Protein 3QFG (pdb70)

Nearest PDB structures (foldseek):
  3qfg-assembly1_A  TM=1.007E+00  e=9.450E-27  Staphylococcus aureus subsp. aureus NCTC 8325
  2llg-assembly1_A  TM=7.379E-01  e=5.291E-05  Enterococcus faecalis
  6iec-assembly2_D  TM=3.270E-01  e=6.558E-02  Homo sapiens
  7tdn-assembly1_L  TM=2.524E-01  e=1.335E+00  Homo sapiens
  8zhp-assembly1_L  TM=3.119E-01  e=2.721E+00  Homo sapiens

Foldseek 3Di:
DDWDADPQWIDDQFKIDGWDAKAWEQAPVVRWIKIDTKKIWTAADDFCAAQQNCCVQWKWKWFDDDPDIGTWAFDDDPDPPPPCQQDVRRNGHHDNGGMGMYGITTDDDQGKMKMFTDHGPDPDGDYIDIDHSVPHYYHYDD/DWEADDQWIDDQFKIDRWDAKAWEQAPVVRWIKIDTKKIWTQAQDFCAAQQNCCVQWKWKWFDDDPDIGTWAFDDDPDPPPPCQQDVRNNGHHDNGGMGMYGITTDDDQGKMKIFTDHGPDPDGDYIDIGHSVPHYYHYD

Sequence (282 aa):
NDIKIKGDTIVSDKFEAKIKEPFIINEKDEKKKYIAFKEITAKKDDKDLNPSSISHDYINITQDDKNTVNKLRDGYLLSDKKYKDWTEHNQDQIKKGKTAQAFIYELRGDGNINLNVHKYSEDKTVDSKSFKFSKLKTEDFSDIKIKGDTIVSDKFEAKIKEPFIINEKDEKKKYIAFKEITAKKDDKDLNPSSISHDYINITQDDKNTVNKLRDGYLLSDKKYKDWTEHNQDQIKKGKTAQAFIYELRGDGNINLNVHKYSEDKTVDSKSFKFSKLKTEDF

Radius of gyration: 22.51 Å; Cα contacts (8 Å, |Δi|>4): 652; chains: 2; bounding box: 51×46×63 Å

InterPro domains:
  IPR029050 Immunoprotective extracellular, immunoglobulin-like domain superfamily [G3DSA:2.60.40.1240] (56-197)
  IPR031989 Domain of unknown function DUF5067 [PF16729] (45-175)

Secondary structure (DSSP, 8-state):
--EEEETTEEEESSEEEE-PPPEEEEEGGGTEEEEE---EEE-S--TT--HHHHHHHHEEEEEE-SSSEEEPPBP--S--TTTHHHHTTTTSEE-TT-EE---EEE--SSS-EEEEEE-SS--SEEEEEEE-GGG--EE---/-EEEETTEEEESSEEEE-PPPEEEEEGGGTEEEEE---EEE-S--TT--HHHHHHHHEEEEEE-SSEEEE-PBP--S--TTTHHHHTTTTS---TT-EE---EEE--SS--EEEEEE-SS--SEEEEEEE-GGG--EE--

Organism: Staphylococcus aureus (strain NCTC 8325 / PS 47) (NCBI:txid93061)

Structure (mmCIF, N/CA/C/O backbone):
data_3QFG
#
_entry.id   3QFG
#
_cell.length_a   52.346
_cell.length_b   60.739
_cell.length_c   114.385
_cell.angle_alpha   90.00
_cell.angle_beta   90.00
_cell.angle_gamma   90.00
#
_symmetry.space_group_name_H-M   'P 21 21 21'
#
loop_
_entity.id
_entity.type
_entity.pdbx_description
1 polymer 'Uncharacterized protein'
2 water water
#
loop_
_atom_site.group_PDB
_atom_site.id
_atom_site.type_symbol
_atom_site.label_atom_id
_atom_site.label_alt_id
_atom_site.label_comp_id
_atom_site.label_asym_id
_atom_site.label_entity_id
_atom_site.label_seq_id
_atom_site.pdbx_PDB_ins_code
_atom_site.Cartn_x
_atom_site.Cartn_y
_atom_site.Cartn_z
_atom_site.occupancy
_atom_site.B_iso_or_equiv
_atom_site.auth_seq_id
_atom_site.auth_comp_id
_atom_site.auth_asym_id
_atom_site.auth_atom_id
_atom_site.pdbx_PDB_model_num
ATOM 1 N N . ASN A 1 54 ? 72.741 30.354 54.925 1.00 156.45 54 ASN A N 1
ATOM 2 C CA . ASN A 1 54 ? 73.915 31.223 54.594 1.00 164.01 54 ASN A CA 1
ATOM 3 C C . ASN A 1 54 ? 73.565 32.701 54.858 1.00 159.37 54 ASN A C 1
ATOM 4 O O . ASN A 1 54 ? 74.402 33.455 55.344 1.00 163.09 54 ASN A O 1
ATOM 17 N N . ASP A 1 56 ? 72.087 36.387 56.136 1.00 141.97 56 ASP A N 1
ATOM 18 C CA . ASP A 1 56 ? 72.211 37.111 57.414 1.00 138.08 56 ASP A CA 1
ATOM 19 C C . ASP A 1 56 ? 70.903 37.768 57.902 1.00 128.50 56 ASP A C 1
ATOM 20 O O . ASP A 1 56 ? 70.025 38.115 57.099 1.00 125.69 56 ASP A O 1
ATOM 25 N N . ILE A 1 57 ? 70.800 37.956 59.224 1.00 123.32 57 ILE A N 1
ATOM 26 C CA . ILE A 1 57 ? 69.524 38.345 59.872 1.00 114.25 57 ILE A CA 1
ATOM 27 C C . ILE A 1 57 ? 69.694 39.027 61.236 1.00 112.58 57 ILE A C 1
ATOM 28 O O . ILE A 1 57 ? 70.566 38.647 62.027 1.00 114.60 57 ILE A O 1
ATOM 33 N N . LYS A 1 58 ? 68.814 39.998 61.498 1.00 108.53 58 LYS A N 1
ATOM 34 C CA . LYS A 1 58 ? 68.977 40.972 62.583 1.00 109.18 58 LYS A CA 1
ATOM 35 C C . LYS A 1 58 ? 67.641 41.375 63.108 1.00 102.26 58 LYS A C 1
ATOM 36 O O . LYS A 1 58 ? 66.665 41.242 62.397 1.00 98.71 58 LYS A O 1
ATOM 42 N N . ILE A 1 59 ? 67.594 41.928 64.312 1.00 100.94 59 ILE A N 1
ATOM 43 C CA . ILE A 1 59 ? 66.407 42.651 64.731 1.00 97.74 59 ILE A CA 1
ATOM 44 C C . ILE A 1 59 ? 66.745 44.092 64.967 1.00 103.48 59 ILE A C 1
ATOM 45 O O . ILE A 1 59 ? 67.576 44.368 65.784 1.00 107.57 59 ILE A O 1
ATOM 50 N N . LYS A 1 60 ? 66.120 45.015 64.248 1.00 105.44 60 LYS A N 1
ATOM 51 C CA . LYS A 1 60 ? 66.360 46.452 64.449 1.00 112.37 60 LYS A CA 1
ATOM 52 C C . LYS A 1 60 ? 65.152 47.022 65.148 1.00 110.08 60 LYS A C 1
ATOM 53 O O . LYS A 1 60 ? 64.116 47.252 64.529 1.00 108.45 60 LYS A O 1
ATOM 59 N N . GLY A 1 61 ? 65.286 47.213 66.452 1.00 110.78 61 GLY A N 1
ATOM 60 C CA . GLY A 1 61 ? 64.259 47.827 67.277 1.00 110.20 61 GLY A CA 1
ATOM 61 C C . GLY A 1 61 ? 63.065 46.931 67.375 1.00 102.10 61 GLY A C 1
ATOM 62 O O . GLY A 1 61 ? 63.052 46.004 68.154 1.00 98.13 61 GLY A O 1
ATOM 63 N N . ASP A 1 62 ? 62.100 47.222 66.518 1.00 100.94 62 ASP A N 1
ATOM 64 C CA . ASP A 1 62 ? 60.832 46.529 66.405 1.00 95.25 62 ASP A CA 1
ATOM 65 C C . ASP A 1 62 ? 60.723 45.829 65.044 1.00 91.30 62 ASP A C 1
ATOM 66 O O . ASP A 1 62 ? 59.626 45.480 64.633 1.00 87.84 62 ASP A O 1
ATOM 71 N N . THR A 1 63 ? 61.844 45.651 64.341 1.00 92.39 63 THR A N 1
ATOM 72 C CA . THR A 1 63 ? 61.828 45.145 62.978 1.00 90.61 63 THR A CA 1
ATOM 73 C C . THR A 1 63 ? 62.854 44.062 62.741 1.00 88.47 63 THR A C 1
ATOM 74 O O . THR A 1 63 ? 64.024 44.243 63.053 1.00 92.43 63 THR A O 1
ATOM 78 N N . ILE A 1 64 ? 62.411 42.978 62.110 1.00 83.33 64 ILE A N 1
ATOM 79 C CA . ILE A 1 64 ? 63.294 41.945 61.585 1.00 82.33 64 ILE A CA 1
ATOM 80 C C . ILE A 1 64 ? 63.872 42.371 60.252 1.00 86.98 64 ILE A C 1
ATOM 81 O O . ILE A 1 64 ? 63.181 42.947 59.454 1.00 87.43 64 ILE A O 1
ATOM 86 N N . VAL A 1 65 ? 65.130 42.049 60.001 1.00 90.96 65 VAL A N 1
ATOM 87 C CA . VAL A 1 65 ? 65.752 42.409 58.754 1.00 96.78 65 VAL A CA 1
ATOM 88 C C . VAL A 1 65 ? 66.580 41.270 58.173 1.00 99.04 65 VAL A C 1
ATOM 89 O O . VAL A 1 65 ? 67.434 40.690 58.858 1.00 100.34 65 VAL A O 1
ATOM 93 N N . SER A 1 66 ? 66.314 40.971 56.902 1.00 100.52 66 SER A N 1
ATOM 94 C CA . SER A 1 66 ? 67.137 40.069 56.113 1.00 104.56 66 SER A CA 1
ATOM 95 C C . SER A 1 66 ? 67.225 40.509 54.624 1.00 110.20 66 SER A C 1
ATOM 96 O O . SER A 1 66 ? 66.446 41.348 54.171 1.00 109.41 66 SER A O 1
ATOM 99 N N . ASP A 1 67 ? 68.165 39.926 53.875 1.00 116.34 67 ASP A N 1
ATOM 100 C CA . ASP A 1 67 ? 68.279 40.189 52.427 1.00 122.95 67 ASP A CA 1
ATOM 101 C C . ASP A 1 67 ? 66.958 39.983 51.721 1.00 118.64 67 ASP A C 1
ATOM 102 O O . ASP A 1 67 ? 66.665 40.713 50.786 1.00 121.61 67 ASP A O 1
ATOM 107 N N . LYS A 1 68 ? 66.182 38.983 52.174 1.00 112.47 68 LYS A N 1
ATOM 108 C CA . LYS A 1 68 ? 64.920 38.562 51.522 1.00 108.69 68 LYS A CA 1
ATOM 109 C C . LYS A 1 68 ? 63.697 39.305 52.025 1.00 103.22 68 LYS A C 1
ATOM 110 O O . LYS A 1 68 ? 62.703 39.393 51.329 1.00 101.48 68 LYS A O 1
ATOM 116 N N . PHE A 1 69 ? 63.756 39.834 53.239 1.00 100.92 69 PHE A N 1
ATOM 117 C CA . PHE A 1 69 ? 62.602 40.518 53.789 1.00 97.14 69 PHE A CA 1
ATOM 118 C C . PHE A 1 69 ? 62.859 41.258 55.101 1.00 96.73 69 PHE A C 1
ATOM 119 O O . PHE A 1 69 ? 63.866 41.060 55.795 1.00 97.11 69 PHE A O 1
ATOM 127 N N . GLU A 1 70 ? 61.857 42.076 55.420 1.00 96.06 70 GLU A N 1
ATOM 128 C CA . GLU A 1 70 ? 61.740 42.815 56.663 1.00 95.73 70 GLU A CA 1
ATOM 129 C C . GLU A 1 70 ? 60.335 42.665 57.241 1.00 90.15 70 GLU A C 1
ATOM 130 O O . GLU A 1 70 ? 59.361 43.035 56.580 1.00 90.60 70 GLU A O 1
ATOM 136 N N . ALA A 1 71 ? 60.236 42.182 58.472 1.00 86.02 71 ALA A N 1
ATOM 137 C CA . ALA A 1 71 ? 58.972 42.144 59.175 1.00 82.49 71 ALA A CA 1
ATOM 138 C C . ALA A 1 71 ? 59.015 43.168 60.255 1.00 84.42 71 ALA A C 1
ATOM 139 O O . ALA A 1 71 ? 60.005 43.259 60.952 1.00 85.57 71 ALA A O 1
ATOM 141 N N . LYS A 1 72 ? 57.931 43.920 60.388 1.00 85.94 72 LYS A N 1
ATOM 142 C CA . LYS A 1 72 ? 57.724 44.800 61.513 1.00 88.84 72 LYS A CA 1
ATOM 143 C C . LYS A 1 72 ? 56.923 44.037 62.571 1.00 85.07 72 LYS A C 1
ATOM 144 O O . LYS A 1 72 ? 55.812 43.575 62.308 1.00 82.74 72 LYS A O 1
ATOM 150 N N . ILE A 1 73 ? 57.465 43.914 63.779 1.00 85.09 73 ILE A N 1
ATOM 151 C CA . ILE A 1 73 ? 56.729 43.213 64.804 1.00 82.32 73 ILE A CA 1
ATOM 152 C C . ILE A 1 73 ? 55.770 44.122 65.513 1.00 85.18 73 ILE A C 1
ATOM 153 O O . ILE A 1 73 ? 56.131 44.896 66.360 1.00 87.88 73 ILE A O 1
ATOM 158 N N . LYS A 1 74 ? 54.516 43.977 65.169 1.00 85.55 74 LYS A N 1
ATOM 159 C CA . LYS A 1 74 ? 53.489 44.665 65.876 1.00 89.49 74 LYS A CA 1
ATOM 160 C C . LYS A 1 74 ? 53.539 44.083 67.293 1.00 87.79 74 LYS A C 1
ATOM 161 O O . LYS A 1 74 ? 54.075 42.983 67.517 1.00 83.43 74 LYS A O 1
ATOM 167 N N . GLU A 1 75 ? 53.013 44.845 68.247 1.00 92.06 75 GLU A N 1
ATOM 168 C CA . GLU A 1 75 ? 52.992 44.409 69.643 1.00 91.96 75 GLU A CA 1
ATOM 169 C C . GLU A 1 75 ? 52.167 43.116 69.823 1.00 86.69 75 GLU A C 1
ATOM 170 O O . GLU A 1 75 ? 50.998 43.042 69.447 1.00 87.75 75 GLU A O 1
ATOM 176 N N . PRO A 1 76 ? 52.777 42.084 70.403 1.00 81.31 76 PRO A N 1
ATOM 177 C CA . PRO A 1 76 ? 52.049 40.842 70.585 1.00 77.02 76 PRO A CA 1
ATOM 178 C C . PRO A 1 76 ? 51.143 40.828 71.766 1.00 78.01 76 PRO A C 1
ATOM 179 O O . PRO A 1 76 ? 51.233 41.671 72.673 1.00 80.73 76 PRO A O 1
ATOM 183 N N . PHE A 1 77 ? 50.295 39.809 71.745 1.00 75.30 77 PHE A N 1
ATOM 184 C CA . PHE A 1 77 ? 49.156 39.734 72.646 1.00 77.79 77 PHE A CA 1
ATOM 185 C C . PHE A 1 77 ? 48.576 38.349 72.730 1.00 75.21 77 PHE A C 1
ATOM 186 O O . PHE A 1 77 ? 48.847 37.520 71.884 1.00 71.54 77 PHE A O 1
ATOM 194 N N . ILE A 1 78 ? 47.758 38.135 73.751 1.00 77.99 78 ILE A N 1
ATOM 195 C CA . ILE A 1 78 ? 47.240 36.827 74.038 1.00 77.74 78 ILE A CA 1
ATOM 196 C C . ILE A 1 78 ? 45.860 36.704 73.472 1.00 80.40 78 ILE A C 1
ATOM 197 O O . ILE A 1 78 ? 45.052 37.566 73.612 1.00 84.63 78 ILE A O 1
ATOM 202 N N . ILE A 1 79 ? 45.603 35.595 72.841 1.00 78.80 79 ILE A N 1
ATOM 203 C CA . ILE A 1 79 ? 44.296 35.209 72.570 1.00 82.55 79 ILE A CA 1
ATOM 204 C C . ILE A 1 79 ? 43.949 34.250 73.666 1.00 86.06 79 ILE A C 1
ATOM 205 O O . ILE A 1 79 ? 44.602 33.244 73.844 1.00 83.85 79 ILE A O 1
ATOM 210 N N . ASN A 1 80 ? 42.913 34.564 74.407 1.00 93.17 80 ASN A N 1
ATOM 211 C CA . ASN A 1 80 ? 42.369 33.670 75.392 1.00 98.29 80 ASN A CA 1
ATOM 212 C C . ASN A 1 80 ? 41.250 32.896 74.720 1.00 102.53 80 ASN A C 1
ATOM 213 O O . ASN A 1 80 ? 40.141 33.402 74.597 1.00 107.90 80 ASN A O 1
ATOM 218 N N . GLU A 1 81 ? 41.532 31.680 74.270 1.00 101.89 81 GLU A N 1
ATOM 219 C CA . GLU A 1 81 ? 40.491 30.831 73.690 1.00 107.54 81 GLU A CA 1
ATOM 220 C C . GLU A 1 81 ? 39.568 30.288 74.811 1.00 115.85 81 GLU A C 1
ATOM 221 O O . GLU A 1 81 ? 39.847 29.242 75.416 1.00 117.08 81 GLU A O 1
ATOM 227 N N . LYS A 1 82 ? 38.474 31.004 75.083 1.00 123.10 82 LYS A N 1
ATOM 228 C CA . LYS A 1 82 ? 37.677 30.746 76.291 1.00 131.93 82 LYS A CA 1
ATOM 229 C C . LYS A 1 82 ? 37.024 29.356 76.264 1.00 137.67 82 LYS A C 1
ATOM 230 O O . LYS A 1 82 ? 36.904 28.725 77.304 1.00 142.16 82 LYS A O 1
ATOM 236 N N . ASP A 1 83 ? 36.655 28.869 75.073 1.00 138.44 83 ASP A N 1
ATOM 237 C CA . ASP A 1 83 ? 35.984 27.556 74.901 1.00 144.72 83 ASP A CA 1
ATOM 238 C C . ASP A 1 83 ? 36.807 26.351 75.350 1.00 143.61 83 ASP A C 1
ATOM 239 O O . ASP A 1 83 ? 36.264 25.430 75.950 1.00 150.68 83 ASP A O 1
ATOM 244 N N . GLU A 1 84 ? 38.099 26.333 75.038 1.00 136.02 84 GLU A N 1
ATOM 245 C CA . GLU A 1 84 ? 38.958 25.224 75.458 1.00 135.32 84 GLU A CA 1
ATOM 246 C C . GLU A 1 84 ? 40.109 25.661 76.375 1.00 130.15 84 GLU A C 1
ATOM 247 O O . GLU A 1 84 ? 41.186 25.080 76.347 1.00 126.03 84 GLU A O 1
ATOM 253 N N . LYS A 1 85 ? 39.853 26.670 77.199 1.00 131.22 85 LYS A N 1
ATOM 254 C CA . LYS A 1 85 ? 40.771 27.078 78.258 1.00 128.80 85 LYS A CA 1
ATOM 255 C C . LYS A 1 85 ? 42.232 26.889 77.884 1.00 120.93 85 LYS A C 1
ATOM 256 O O . LYS A 1 85 ? 43.002 26.223 78.598 1.00 120.67 85 LYS A O 1
ATOM 262 N N . LYS A 1 86 ? 42.592 27.472 76.739 1.00 114.81 86 LYS A N 1
ATOM 263 C CA . LYS A 1 86 ? 43.963 27.450 76.238 1.00 107.42 86 LYS A CA 1
ATOM 264 C C . LYS A 1 86 ? 44.282 28.811 75.718 1.00 101.21 86 LYS A C 1
ATOM 265 O O . LYS A 1 86 ? 43.419 29.462 75.169 1.00 102.22 86 LYS A O 1
ATOM 271 N N . LYS A 1 87 ? 45.524 29.240 75.881 1.00 95.00 87 LYS A N 1
ATOM 272 C CA . LYS A 1 87 ? 45.908 30.570 75.465 1.00 90.46 87 LYS A CA 1
ATOM 273 C C . LYS A 1 87 ? 47.003 30.487 74.422 1.00 83.50 87 LYS A C 1
ATOM 274 O O . LYS A 1 87 ? 47.836 29.574 74.420 1.00 81.33 87 LYS A O 1
ATOM 280 N N . TYR A 1 88 ? 46.973 31.443 73.512 1.00 79.68 88 TYR A N 1
ATOM 281 C CA . TYR A 1 88 ? 47.990 31.556 72.495 1.00 74.33 88 TYR A CA 1
ATOM 282 C C . TYR A 1 88 ? 48.608 32.934 72.558 1.00 71.63 88 TYR A C 1
ATOM 283 O O . TYR A 1 88 ? 48.007 33.874 73.024 1.00 73.53 88 TYR A O 1
ATOM 292 N N . ILE A 1 89 ? 49.820 33.043 72.071 1.00 67.61 89 ILE A N 1
ATOM 293 C CA . ILE A 1 89 ? 50.419 34.324 71.863 1.00 66.52 89 ILE A CA 1
ATOM 294 C C . ILE A 1 89 ? 50.370 34.667 70.368 1.00 65.38 89 ILE A C 1
ATOM 295 O O . ILE A 1 89 ? 50.707 33.850 69.517 1.00 64.28 89 ILE A O 1
ATOM 300 N N . ALA A 1 90 ? 49.980 35.886 70.040 1.00 66.61 90 ALA A N 1
ATOM 301 C CA . ALA A 1 90 ? 49.768 36.230 68.658 1.00 66.19 90 ALA A CA 1
ATOM 302 C C . ALA A 1 90 ? 50.735 37.289 68.263 1.00 66.08 90 ALA A C 1
ATOM 303 O O . ALA A 1 90 ? 50.710 38.368 68.852 1.00 68.94 90 ALA A O 1
ATOM 305 N N . PHE A 1 91 ? 51.542 37.031 67.234 1.00 64.80 91 PHE A N 1
ATOM 306 C CA . PHE A 1 91 ? 52.433 38.081 66.681 1.00 65.99 91 PHE A CA 1
ATOM 307 C C . PHE A 1 91 ? 51.958 38.617 65.380 1.00 67.08 91 PHE A C 1
ATOM 308 O O . PHE A 1 91 ? 52.099 37.933 64.382 1.00 65.85 91 PHE A O 1
ATOM 316 N N . LYS A 1 92 ? 51.363 39.808 65.382 1.00 70.45 92 LYS A N 1
ATOM 317 C CA . LYS A 1 92 ? 50.934 40.404 64.124 1.00 72.66 92 LYS A CA 1
ATOM 318 C C . LYS A 1 92 ? 52.190 40.968 63.502 1.00 73.25 92 LYS A C 1
ATOM 319 O O . LYS A 1 92 ? 53.098 41.324 64.219 1.00 75.10 92 LYS A O 1
ATOM 333 N N . GLU A 1 94 ? 54.007 43.027 59.715 1.00 78.92 94 GLU A N 1
ATOM 334 C CA . GLU A 1 94 ? 53.880 43.585 58.389 1.00 81.38 94 GLU A CA 1
ATOM 335 C C . GLU A 1 94 ? 55.122 43.223 57.646 1.00 80.41 94 GLU A C 1
ATOM 336 O O . GLU A 1 94 ? 56.117 43.903 57.742 1.00 83.03 94 GLU A O 1
ATOM 342 N N . ILE A 1 95 ? 55.049 42.121 56.919 1.00 77.44 95 ILE A N 1
ATOM 343 C CA . ILE A 1 95 ? 56.158 41.600 56.136 1.00 77.94 95 ILE A CA 1
ATOM 344 C C . ILE A 1 95 ? 56.170 42.247 54.756 1.00 82.13 95 ILE A C 1
ATOM 345 O O . ILE A 1 95 ? 55.153 42.375 54.064 1.00 82.33 95 ILE A O 1
ATOM 350 N N . THR A 1 96 ? 57.347 42.657 54.344 1.00 85.64 96 THR A N 1
ATOM 351 C CA . THR A 1 96 ? 57.474 43.251 53.055 1.00 90.51 96 THR A CA 1
ATOM 352 C C . THR A 1 96 ? 58.589 42.489 52.370 1.00 92.63 96 THR A C 1
ATOM 353 O O . THR A 1 96 ? 59.695 42.434 52.924 1.00 93.84 96 THR A O 1
ATOM 357 N N . ALA A 1 97 ? 58.278 41.858 51.226 1.00 93.67 97 ALA A N 1
ATOM 358 C CA . ALA A 1 97 ? 59.236 41.014 50.486 1.00 96.41 97 ALA A CA 1
ATOM 359 C C . ALA A 1 97 ? 60.195 41.889 49.766 1.00 103.70 97 ALA A C 1
ATOM 360 O O . ALA A 1 97 ? 59.798 42.914 49.253 1.00 106.61 97 ALA A O 1
ATOM 362 N N . LYS A 1 98 ? 61.448 41.454 49.711 1.00 107.55 98 LYS A N 1
ATOM 363 C CA . LYS A 1 98 ? 62.514 42.195 49.070 1.00 115.71 98 LYS A CA 1
ATOM 364 C C . LYS A 1 98 ? 63.110 41.498 47.831 1.00 121.41 98 LYS A C 1
ATOM 365 O O . LYS A 1 98 ? 63.893 42.105 47.100 1.00 128.45 98 LYS A O 1
ATOM 371 N N . LYS A 1 99 ? 62.759 40.230 47.613 1.00 119.45 99 LYS A N 1
ATOM 372 C CA . LYS A 1 99 ? 63.134 39.482 46.402 1.00 125.39 99 LYS A CA 1
ATOM 373 C C . LYS A 1 99 ? 61.863 38.903 45.737 1.00 123.65 99 LYS A C 1
ATOM 374 O O . LYS A 1 99 ? 60.744 39.075 46.263 1.00 118.37 99 LYS A O 1
ATOM 380 N N . ASP A 1 100 ? 62.020 38.220 44.599 1.00 128.88 100 ASP A N 1
ATOM 381 C CA . ASP A 1 100 ? 60.945 37.376 44.073 1.00 127.33 100 ASP A CA 1
ATOM 382 C C . ASP A 1 100 ? 61.272 35.910 44.365 1.00 126.56 100 ASP A C 1
ATOM 383 O O . ASP A 1 100 ? 62.260 35.394 43.856 1.00 132.07 100 ASP A O 1
ATOM 388 N N . ASP A 1 101 ? 60.452 35.255 45.200 1.00 120.41 101 ASP A N 1
ATOM 389 C CA . ASP A 1 101 ? 60.823 33.968 45.821 1.00 119.28 101 ASP A CA 1
ATOM 390 C C . ASP A 1 101 ? 59.604 33.265 46.381 1.00 112.86 101 ASP A C 1
ATOM 391 O O . ASP A 1 101 ? 59.032 33.730 47.349 1.00 107.12 101 ASP A O 1
ATOM 396 N N . LYS A 1 102 ? 59.244 32.126 45.796 1.00 114.65 102 LYS A N 1
ATOM 397 C CA . LYS A 1 102 ? 57.988 31.417 46.123 1.00 110.14 102 LYS A CA 1
ATOM 398 C C . LYS A 1 102 ? 57.981 30.957 47.548 1.00 106.20 102 LYS A C 1
ATOM 399 O O . LYS A 1 102 ? 56.942 30.867 48.219 1.00 101.98 102 LYS A O 1
ATOM 405 N N . ASP A 1 103 ? 59.162 30.684 48.038 1.00 108.63 103 ASP A N 1
ATOM 406 C CA . ASP A 1 103 ? 59.268 30.378 49.432 1.00 105.39 103 ASP A CA 1
ATOM 407 C C . ASP A 1 103 ? 58.909 31.531 50.338 1.00 99.20 103 ASP A C 1
ATOM 408 O O . ASP A 1 103 ? 58.762 31.330 51.540 1.00 95.62 103 ASP A O 1
ATOM 413 N N . LEU A 1 104 ? 58.756 32.736 49.809 1.00 98.81 104 LEU A N 1
ATOM 414 C CA . LEU A 1 104 ? 58.480 33.837 50.710 1.00 94.14 104 LEU A CA 1
ATOM 415 C C . LEU A 1 104 ? 57.013 33.968 50.949 1.00 89.68 104 LEU A C 1
ATOM 416 O O . LEU A 1 104 ? 56.370 34.846 50.428 1.00 90.50 104 LEU A O 1
ATOM 421 N N . ASN A 1 105 ? 56.488 33.076 51.759 1.00 85.51 105 ASN A N 1
ATOM 422 C CA . ASN A 1 105 ? 55.198 33.273 52.311 1.00 80.93 105 ASN A CA 1
ATOM 423 C C . ASN A 1 105 ? 55.439 33.308 53.776 1.00 76.94 105 ASN A C 1
ATOM 424 O O . ASN A 1 105 ? 56.391 32.732 54.289 1.00 76.91 105 ASN A O 1
ATOM 429 N N . PRO A 1 106 ? 54.556 33.973 54.475 1.00 73.89 106 PRO A N 1
ATOM 430 C CA . PRO A 1 106 ? 54.689 34.216 55.875 1.00 70.83 106 PRO A CA 1
ATOM 431 C C . PRO A 1 106 ? 54.826 32.999 56.721 1.00 69.61 106 PRO A C 1
ATOM 432 O O . PRO A 1 106 ? 55.589 33.036 57.680 1.00 68.54 106 PRO A O 1
ATOM 436 N N . SER A 1 107 ? 54.086 31.946 56.401 1.00 70.27 107 SER A N 1
ATOM 437 C CA . SER A 1 107 ? 54.136 30.754 57.214 1.00 70.81 107 SER A CA 1
ATOM 438 C C . SER A 1 107 ? 55.519 30.177 57.234 1.00 72.02 107 SER A C 1
ATOM 439 O O . SER A 1 107 ? 56.022 29.725 58.272 1.00 70.57 107 SER A O 1
ATOM 442 N N . SER A 1 108 ? 56.127 30.179 56.062 1.00 74.82 108 SER A N 1
ATOM 443 C CA . SER A 1 108 ? 57.337 29.441 55.884 1.00 78.00 108 SER A CA 1
ATOM 444 C C . SER A 1 108 ? 58.481 30.332 56.235 1.00 76.87 108 SER A C 1
ATOM 445 O O . SER A 1 108 ? 59.597 29.902 56.335 1.00 79.55 108 SER A O 1
ATOM 448 N N . ILE A 1 109 ? 58.212 31.601 56.403 1.00 74.17 109 ILE A N 1
ATOM 449 C CA . ILE A 1 109 ? 59.208 32.481 56.977 1.00 73.71 109 ILE A CA 1
ATOM 450 C C . ILE A 1 109 ? 59.357 32.226 58.464 1.00 71.48 109 ILE A C 1
ATOM 451 O O . ILE A 1 109 ? 60.443 32.046 58.975 1.00 72.44 109 ILE A O 1
ATOM 456 N N . SER A 1 110 ? 58.234 32.234 59.155 1.00 68.86 110 SER A N 1
ATOM 457 C CA . SER A 1 110 ? 58.220 32.030 60.579 1.00 67.62 110 SER A CA 1
ATOM 458 C C . SER A 1 110 ? 58.838 30.703 60.885 1.00 69.70 110 SER A C 1
ATOM 459 O O . SER A 1 110 ? 59.637 30.584 61.781 1.00 70.23 110 SER A O 1
ATOM 462 N N . HIS A 1 111 ? 58.430 29.713 60.107 1.00 72.03 111 HIS A N 1
ATOM 463 C CA . HIS A 1 111 ? 58.941 28.383 60.206 1.00 75.07 111 HIS A CA 1
ATOM 464 C C . HIS A 1 111 ? 60.431 28.449 59.990 1.00 76.46 111 HIS A C 1
ATOM 465 O O . HIS A 1 111 ? 61.168 28.074 60.842 1.00 77.30 111 HIS A O 1
ATOM 472 N N . ASP A 1 112 ? 60.860 29.017 58.882 1.00 77.38 112 ASP A N 1
ATOM 473 C CA . ASP A 1 112 ? 62.276 29.014 58.492 1.00 81.30 112 ASP A CA 1
ATOM 474 C C . ASP A 1 112 ? 63.247 29.830 59.393 1.00 80.35 112 ASP A C 1
ATOM 475 O O . ASP A 1 112 ? 64.428 29.491 59.553 1.00 83.15 112 ASP A O 1
ATOM 480 N N . TYR A 1 113 ? 62.737 30.889 60.003 1.00 76.37 113 TYR A N 1
ATOM 481 C CA . TYR A 1 113 ? 63.595 31.839 60.686 1.00 76.72 113 TYR A CA 1
ATOM 482 C C . TYR A 1 113 ? 63.238 32.253 62.086 1.00 73.42 113 TYR A C 1
ATOM 483 O O . TYR A 1 113 ? 63.956 33.079 62.617 1.00 74.75 113 TYR A O 1
ATOM 492 N N . ILE A 1 114 ? 62.169 31.745 62.692 1.00 70.28 114 ILE A N 1
ATOM 493 C CA . ILE A 1 114 ? 61.776 32.260 63.975 1.00 67.87 114 ILE A CA 1
ATOM 494 C C . ILE A 1 114 ? 61.491 31.226 64.976 1.00 68.54 114 ILE A C 1
ATOM 495 O O . ILE A 1 114 ? 60.676 30.337 64.745 1.00 69.62 114 ILE A O 1
ATOM 500 N N . ASN A 1 115 ? 62.089 31.358 66.147 1.00 69.63 115 ASN A N 1
ATOM 501 C CA . ASN A 1 115 ? 61.696 30.515 67.249 1.00 69.32 115 ASN A CA 1
ATOM 502 C C . ASN A 1 115 ? 61.119 31.355 68.341 1.00 66.69 115 ASN A C 1
ATOM 503 O O . ASN A 1 115 ? 61.755 32.329 68.726 1.00 67.36 115 ASN A O 1
ATOM 508 N N . ILE A 1 116 ? 59.927 30.998 68.832 1.00 64.76 116 ILE A N 1
ATOM 509 C CA . ILE A 1 116 ? 59.463 31.582 70.077 1.00 64.47 116 ILE A CA 1
ATOM 510 C C . ILE A 1 116 ? 59.727 30.661 71.226 1.00 66.06 116 ILE A C 1
ATOM 511 O O . ILE A 1 116 ? 59.516 29.437 71.076 1.00 67.28 116 ILE A O 1
ATOM 516 N N . THR A 1 117 ? 60.194 31.265 72.343 1.00 66.91 117 THR A N 1
ATOM 517 C CA . THR A 1 117 ? 60.352 30.605 73.651 1.00 68.60 117 THR A CA 1
ATOM 518 C C . THR A 1 117 ? 59.785 31.440 74.786 1.00 68.68 117 THR A C 1
ATOM 519 O O . THR A 1 117 ? 59.548 32.599 74.616 1.00 68.21 117 THR A O 1
ATOM 523 N N . GLN A 1 118 ? 59.558 30.798 75.926 1.00 70.87 118 GLN A N 1
ATOM 524 C CA . GLN A 1 118 ? 58.930 31.395 77.089 1.00 72.56 118 GLN A CA 1
ATOM 525 C C . GLN A 1 118 ? 59.591 30.886 78.335 1.00 75.94 118 GLN A C 1
AT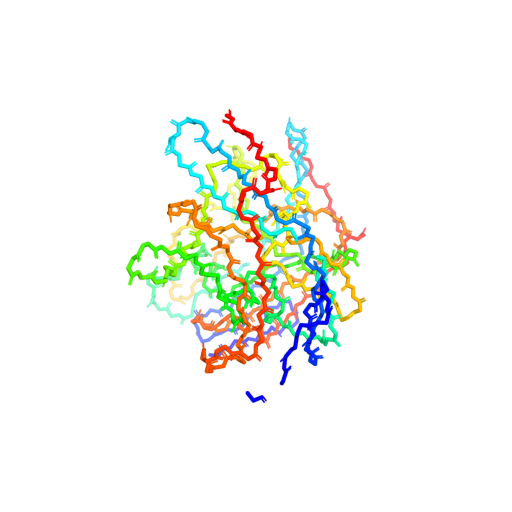OM 526 O O . GLN A 1 118 ? 59.701 29.704 78.509 1.00 77.65 118 GLN A O 1
ATOM 532 N N . ASP A 1 119 ? 59.970 31.795 79.220 1.00 78.33 119 ASP A N 1
ATOM 533 C CA . ASP A 1 119 ? 60.738 31.472 80.415 1.00 81.89 119 ASP A CA 1
ATOM 534 C C . ASP A 1 119 ? 59.892 30.728 81.436 1.00 83.44 119 ASP A C 1
ATOM 535 O O . ASP A 1 119 ? 58.700 30.967 81.566 1.00 82.85 119 ASP A O 1
ATOM 540 N N . ASP A 1 120 ? 60.518 29.830 82.182 1.00 86.22 120 ASP A N 1
ATOM 541 C CA . ASP A 1 120 ? 59.801 29.038 83.187 1.00 88.88 120 ASP A CA 1
ATOM 542 C C . ASP A 1 120 ? 60.704 28.725 84.373 1.00 92.25 120 ASP A C 1
ATOM 543 O O . ASP A 1 120 ? 61.888 28.970 84.338 1.00 92.75 120 ASP A O 1
ATOM 548 N N . LYS A 1 121 ? 60.143 28.157 85.414 1.00 95.06 121 LYS A N 1
ATOM 549 C CA . LYS A 1 121 ? 60.850 28.042 86.668 1.00 99.69 121 LYS A CA 1
ATOM 550 C C . LYS A 1 121 ? 62.186 27.324 86.534 1.00 100.70 121 LYS A C 1
ATOM 551 O O . LYS A 1 121 ? 63.182 27.805 87.072 1.00 103.10 121 LYS A O 1
ATOM 557 N N . ASN A 1 122 ? 62.227 26.194 85.828 1.00 99.49 122 ASN A N 1
ATOM 558 C CA . ASN A 1 122 ? 63.500 25.464 85.660 1.00 101.38 122 ASN A CA 1
ATOM 559 C C . ASN A 1 122 ? 64.047 25.361 84.248 1.00 97.79 122 ASN A C 1
ATOM 560 O O . ASN A 1 122 ? 65.198 24.962 84.049 1.00 99.71 122 ASN A O 1
ATOM 565 N N . THR A 1 123 ? 63.203 25.691 83.282 1.00 92.37 123 THR A N 1
ATOM 566 C CA . THR A 1 123 ? 63.485 25.476 81.900 1.00 89.32 123 THR A CA 1
ATOM 567 C C . THR A 1 123 ? 63.213 26.742 81.160 1.00 84.58 123 THR A C 1
ATOM 568 O O . THR A 1 123 ? 62.665 27.669 81.719 1.00 82.41 123 THR A O 1
ATOM 572 N N . VAL A 1 124 ? 63.599 26.766 79.890 1.00 83.56 124 VAL A N 1
ATOM 573 C CA . VAL A 1 124 ? 63.142 27.784 78.945 1.00 79.75 124 VAL A CA 1
ATOM 574 C C . VAL A 1 124 ? 62.412 27.124 77.804 1.00 78.07 124 VAL A C 1
ATOM 575 O O . VAL A 1 124 ? 63.009 26.438 76.997 1.00 79.09 124 VAL A O 1
ATOM 579 N N . ASN A 1 125 ? 61.127 27.386 77.725 1.00 76.71 125 ASN A N 1
ATOM 580 C CA . ASN A 1 125 ? 60.213 26.543 76.993 1.00 77.72 125 ASN A CA 1
ATOM 581 C C . ASN A 1 125 ? 59.992 26.957 75.565 1.00 76.06 125 ASN A C 1
ATOM 582 O O . ASN A 1 125 ? 59.578 28.064 75.325 1.00 72.54 125 ASN A O 1
ATOM 587 N N . LYS A 1 126 ? 60.212 26.006 74.645 1.00 79.44 126 LYS A N 1
ATOM 588 C CA . LYS A 1 126 ? 59.954 26.143 73.189 1.00 78.66 126 LYS A CA 1
ATOM 589 C C . LYS A 1 126 ? 58.465 26.198 73.029 1.00 76.43 126 LYS A C 1
ATOM 590 O O . LYS A 1 126 ? 57.763 25.356 73.604 1.00 78.59 126 LYS A O 1
ATOM 596 N N . LEU A 1 127 ? 57.963 27.157 72.271 1.00 73.33 127 LEU A N 1
ATOM 597 C CA . LEU A 1 127 ? 56.518 27.230 72.060 1.00 72.52 127 LEU A CA 1
ATOM 598 C C . LEU A 1 127 ? 56.026 26.671 70.706 1.00 73.68 127 LEU A C 1
ATOM 599 O O . LEU A 1 127 ? 56.561 27.014 69.631 1.00 72.71 127 LEU A O 1
ATOM 604 N N . ARG A 1 128 ? 54.989 25.837 70.763 1.00 76.49 128 ARG A N 1
ATOM 605 C CA . ARG A 1 128 ? 54.428 25.268 69.558 1.00 78.59 128 ARG A CA 1
ATOM 606 C C . ARG A 1 128 ? 53.586 26.214 68.706 1.00 76.16 128 ARG A C 1
ATOM 607 O O . ARG A 1 128 ? 53.145 27.261 69.141 1.00 74.01 128 ARG A O 1
ATOM 615 N N . ASP A 1 129 ? 53.344 25.797 67.474 1.00 77.58 129 ASP A N 1
ATOM 616 C CA . ASP A 1 129 ? 52.535 26.564 66.576 1.00 76.45 129 ASP A CA 1
ATOM 617 C C . ASP A 1 129 ? 51.137 26.341 66.947 1.00 78.15 129 ASP A C 1
ATOM 618 O O . ASP A 1 129 ? 50.763 25.229 67.222 1.00 81.37 129 ASP A O 1
ATOM 623 N N . GLY A 1 130 ? 50.367 27.415 66.961 1.00 77.49 130 GLY A N 1
ATOM 624 C CA . GLY A 1 130 ? 48.961 27.332 67.302 1.00 80.55 130 GLY A CA 1
ATOM 625 C C . GLY A 1 130 ? 48.062 27.276 66.096 1.00 82.61 130 GLY A C 1
ATOM 626 O O . GLY A 1 130 ? 48.419 27.716 65.011 1.00 81.57 130 GLY A O 1
ATOM 627 N N . TYR A 1 131 ? 46.887 26.717 66.288 1.00 87.15 131 TYR A N 1
ATOM 628 C CA . TYR A 1 131 ? 45.857 26.774 65.292 1.00 90.13 131 TYR A CA 1
ATOM 629 C C . TYR A 1 131 ? 44.566 27.109 66.002 1.00 93.44 131 TYR A C 1
ATOM 630 O O . TYR A 1 131 ? 44.261 26.543 67.068 1.00 95.86 131 TYR A O 1
ATOM 639 N N . LEU A 1 132 ? 43.816 28.027 65.394 1.00 94.08 132 LEU A N 1
ATOM 640 C CA . LEU A 1 132 ? 42.528 28.458 65.902 1.00 98.09 132 LEU A CA 1
ATOM 641 C C . LEU A 1 132 ? 41.358 27.759 65.247 1.00 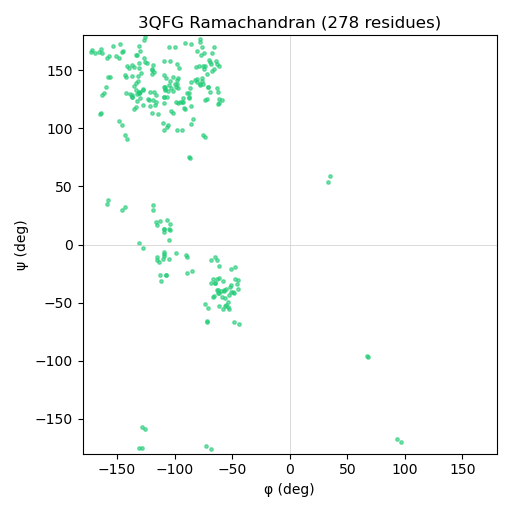104.10 132 LEU A C 1
ATOM 642 O O . LEU A 1 132 ? 41.373 27.528 64.031 1.00 104.02 132 LEU A O 1
ATOM 647 N N . LEU A 1 133 ? 40.333 27.482 66.055 1.00 109.86 133 LEU A N 1
ATOM 648 C CA . LEU A 1 133 ? 39.158 26.777 65.592 1.00 116.93 133 LEU A CA 1
ATOM 649 C C . LEU A 1 133 ? 38.550 27.441 64.365 1.00 117.92 133 LEU A C 1
ATOM 650 O O . LEU A 1 133 ? 38.330 26.793 63.361 1.00 120.14 133 LEU A O 1
ATOM 655 N N . SER A 1 134 ? 38.262 28.725 64.437 1.00 117.31 134 SER A N 1
ATOM 656 C CA . SER A 1 134 ? 37.868 29.455 63.244 1.00 118.01 134 SER A CA 1
ATOM 657 C C . SER A 1 134 ? 38.704 30.686 63.209 1.00 112.56 134 SER A C 1
ATOM 658 O O . SER A 1 134 ? 39.558 30.892 64.055 1.00 108.89 134 SER A O 1
ATOM 661 N N . ASP A 1 135 ? 38.444 31.550 62.259 1.00 112.99 135 ASP A N 1
ATOM 662 C CA . ASP A 1 135 ? 39.225 32.756 62.209 1.00 109.20 135 ASP A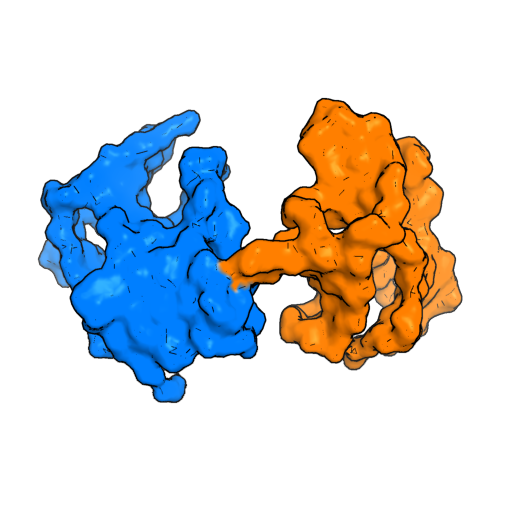 CA 1
ATOM 663 C C . ASP A 1 135 ? 38.522 33.862 61.459 1.00 111.11 135 ASP A C 1
ATOM 664 O O . ASP A 1 135 ? 39.170 34.615 60.734 1.00 108.43 135 ASP A O 1
ATOM 669 N N . LYS A 1 136 ? 37.210 33.984 61.615 1.00 116.15 136 LYS A N 1
ATOM 670 C CA . LYS A 1 136 ? 36.562 35.148 61.064 1.00 118.62 136 LYS A CA 1
ATOM 671 C C . LYS A 1 136 ? 37.281 36.340 61.704 1.00 114.36 136 LYS A C 1
ATOM 672 O O . LYS A 1 136 ? 37.630 37.299 61.010 1.00 112.89 136 LYS A O 1
ATOM 678 N N . LYS A 1 137 ? 37.584 36.213 63.001 1.00 111.47 137 LYS A N 1
ATOM 679 C CA . LYS A 1 137 ? 38.113 37.309 63.794 1.00 109.36 137 LYS A CA 1
ATOM 680 C C . LYS A 1 137 ? 39.384 37.942 63.232 1.00 102.58 137 LYS A C 1
ATOM 681 O O . LYS A 1 137 ? 39.458 39.126 63.046 1.00 103.04 137 LYS A O 1
ATOM 687 N N . TYR A 1 138 ? 40.388 37.144 62.945 1.00 96.48 138 TYR A N 1
ATOM 688 C CA . TYR A 1 138 ? 41.664 37.674 62.481 1.00 91.43 138 TYR A CA 1
ATOM 689 C C . TYR A 1 138 ? 41.959 37.503 60.988 1.00 89.52 138 TYR A C 1
ATOM 690 O O . TYR A 1 138 ? 43.067 37.744 60.547 1.00 85.26 138 TYR A O 1
ATOM 699 N N . LYS A 1 139 ? 40.942 37.154 60.205 1.00 92.92 139 LYS A N 1
ATOM 700 C CA . LYS A 1 139 ? 41.083 36.945 58.754 1.00 92.62 139 LYS A CA 1
ATOM 701 C C . LYS A 1 139 ? 41.902 38.034 58.087 1.00 90.46 139 LYS A C 1
ATOM 702 O O . LYS A 1 139 ? 42.675 37.802 57.194 1.00 87.69 139 LYS A O 1
ATOM 708 N N . ASP A 1 140 ? 41.711 39.245 58.547 1.00 92.52 140 ASP A N 1
ATOM 709 C CA . ASP A 1 140 ? 42.437 40.374 58.024 1.00 92.17 140 ASP A CA 1
ATOM 710 C C . ASP A 1 140 ? 43.942 40.130 57.995 1.00 85.41 140 ASP A C 1
ATOM 711 O O . ASP A 1 140 ? 44.608 40.597 57.084 1.00 84.63 140 ASP A O 1
ATOM 716 N N . TRP A 1 141 ? 44.430 39.398 59.003 1.00 80.81 141 TRP A N 1
ATOM 717 C CA . TRP A 1 141 ? 45.863 39.194 59.299 1.00 76.09 141 TRP A CA 1
ATOM 718 C C . TRP A 1 141 ? 46.385 37.777 59.016 1.00 72.49 141 TRP A C 1
ATOM 719 O O . TRP A 1 141 ? 47.569 37.525 59.086 1.00 69.78 141 TRP A O 1
ATOM 730 N N . THR A 1 142 ? 45.491 36.853 58.738 1.00 72.93 142 THR A N 1
ATOM 731 C CA . THR A 1 142 ? 45.888 35.490 58.506 1.00 70.84 142 THR A CA 1
ATOM 732 C C . THR A 1 142 ? 45.668 34.997 57.051 1.00 72.22 142 THR A C 1
ATOM 733 O O . THR A 1 142 ? 46.384 34.130 56.594 1.00 71.35 142 THR A O 1
ATOM 737 N N . GLU A 1 143 ? 44.717 35.585 56.336 1.00 74.92 143 GLU A N 1
ATOM 738 C CA . GLU A 1 143 ? 44.379 35.215 54.964 1.00 76.72 143 GLU A CA 1
ATOM 739 C C . GLU A 1 143 ? 45.525 35.137 53.989 1.00 74.81 143 GLU A C 1
ATOM 740 O O . GLU A 1 143 ? 45.439 34.468 52.983 1.00 76.12 143 GLU A O 1
ATOM 746 N N . HIS A 1 144 ? 46.621 35.785 54.282 1.00 72.22 144 HIS A N 1
ATOM 747 C CA . HIS A 1 144 ? 47.744 35.607 53.385 1.00 72.47 144 HIS A CA 1
ATOM 748 C C . HIS A 1 144 ? 48.910 34.817 53.920 1.00 69.79 144 HIS A C 1
ATOM 749 O O . HIS A 1 144 ? 49.924 34.763 53.263 1.00 69.63 144 HIS A O 1
ATOM 756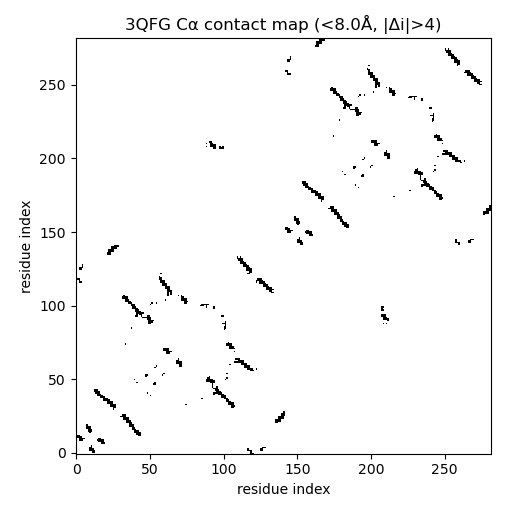 N N . ASN A 1 145 ? 48.735 34.123 55.045 1.00 67.85 145 ASN A N 1
ATOM 757 C CA . ASN A 1 145 ? 49.838 33.475 55.691 1.00 65.34 145 ASN A CA 1
ATOM 758 C C . ASN A 1 145 ? 50.465 32.448 54.825 1.00 67.20 145 ASN A C 1
ATOM 759 O O . ASN A 1 145 ? 51.583 32.093 55.054 1.00 66.96 145 ASN A O 1
ATOM 764 N N . GLN A 1 146 ? 49.773 31.990 53.809 1.00 70.55 146 GLN A N 1
ATOM 765 C CA . GLN A 1 146 ? 50.299 30.949 52.944 1.00 74.06 146 GLN A CA 1
ATOM 766 C C . GLN A 1 146 ? 50.764 31.484 51.586 1.00 75.76 146 GLN A C 1
ATOM 767 O O . GLN A 1 146 ? 51.300 30.762 50.778 1.00 78.47 146 GLN A O 1
ATOM 773 N N . ASP A 1 147 ? 50.417 32.710 51.278 1.00 74.32 147 ASP A N 1
ATOM 774 C CA . ASP A 1 147 ? 50.555 33.150 49.920 1.00 76.88 147 ASP A CA 1
ATOM 775 C C . ASP A 1 147 ? 51.850 33.879 49.790 1.00 77.65 147 ASP A C 1
ATOM 776 O O . ASP A 1 147 ? 52.324 34.421 50.755 1.00 75.26 147 ASP A O 1
ATOM 781 N N . GLN A 1 148 ? 52.439 33.875 48.604 1.00 81.76 148 GLN A N 1
ATOM 782 C CA . GLN A 1 148 ? 53.716 34.547 48.383 1.00 83.27 148 GLN A CA 1
ATOM 783 C C . GLN A 1 148 ? 53.521 36.056 48.354 1.00 83.13 148 GLN A C 1
ATOM 784 O O . GLN A 1 148 ? 52.448 36.522 48.019 1.00 83.70 148 GLN A O 1
ATOM 790 N N . ILE A 1 149 ? 54.564 36.810 48.708 1.00 83.53 149 ILE A N 1
ATOM 791 C CA . ILE A 1 149 ? 54.552 38.286 48.662 1.00 84.90 149 ILE A CA 1
ATOM 792 C C . ILE A 1 149 ? 55.442 38.855 47.544 1.00 90.89 149 ILE A C 1
ATOM 793 O O . ILE A 1 149 ? 56.646 38.544 47.428 1.00 93.07 149 ILE A O 1
ATOM 798 N N . LYS A 1 150 ? 54.833 39.716 46.732 1.00 94.29 150 LYS A N 1
ATOM 799 C CA . LYS A 1 150 ? 55.458 40.241 45.549 1.00 100.18 150 LYS A CA 1
ATOM 800 C C . LYS A 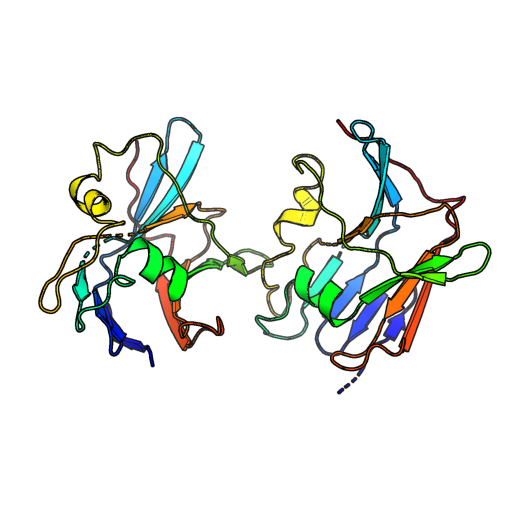1 150 ? 56.697 41.060 45.913 1.00 102.57 150 LYS A C 1
ATOM 801 O O . LYS A 1 150 ? 56.797 41.588 47.014 1.00 99.16 150 LYS A O 1
ATOM 807 N N . LYS A 1 151 ? 57.633 41.171 44.968 1.00 109.02 151 LYS A N 1
ATOM 808 C CA . LYS A 1 151 ? 58.972 41.712 45.242 1.00 112.41 151 LYS A CA 1
ATOM 809 C C . LYS A 1 151 ? 58.912 43.015 46.003 1.00 112.57 151 LYS A C 1
ATOM 810 O O . LYS A 1 151 ? 59.639 43.172 46.973 1.00 111.79 151 LYS A O 1
ATOM 816 N N . GLY A 1 152 ? 58.017 43.916 45.681 1.00 114.32 152 GLY A N 1
ATOM 817 C CA . GLY A 1 152 ? 58.080 45.171 46.384 1.00 115.77 152 GLY A CA 1
ATOM 818 C C . GLY A 1 152 ? 57.044 45.402 47.439 1.00 109.83 152 GLY A C 1
ATOM 819 O O . GLY A 1 152 ? 56.973 46.473 48.011 1.00 110.57 152 GLY A O 1
ATOM 820 N N . LYS A 1 153 ? 56.217 44.409 47.698 1.00 104.24 153 LYS A N 1
ATOM 821 C CA . LYS A 1 153 ? 55.028 44.676 48.466 1.00 101.26 153 LYS A CA 1
ATOM 822 C C . LYS A 1 153 ? 55.070 44.205 49.883 1.00 95.15 153 LYS A C 1
ATOM 823 O O . LYS A 1 153 ? 55.961 43.485 50.281 1.00 92.77 153 LYS A O 1
ATOM 829 N N . THR A 1 154 ? 54.073 44.637 50.634 1.00 93.69 154 THR A N 1
ATOM 830 C CA . THR A 1 154 ? 53.970 44.372 52.083 1.00 88.98 154 THR A CA 1
ATOM 831 C C . THR A 1 154 ? 52.619 43.773 52.397 1.00 85.90 154 THR A C 1
ATOM 832 O O . THR A 1 154 ? 51.583 44.275 51.954 1.00 88.33 154 THR A O 1
ATOM 836 N N . ALA A 1 155 ? 52.618 42.716 53.182 1.00 81.39 155 ALA A N 1
ATOM 837 C CA . ALA A 1 155 ? 51.367 42.122 53.627 1.00 79.23 155 ALA A CA 1
ATOM 838 C C . ALA A 1 155 ? 51.341 41.889 55.136 1.00 76.00 155 ALA A C 1
ATOM 839 O O . ALA A 1 155 ? 52.368 41.752 55.783 1.00 73.86 155 ALA A O 1
ATOM 841 N N . GLN A 1 156 ? 50.130 41.833 55.666 1.00 76.25 156 GLN A N 1
ATOM 842 C CA . GLN A 1 156 ? 49.879 41.615 57.078 1.00 74.16 156 GLN A CA 1
ATOM 843 C C . GLN A 1 156 ? 49.833 40.123 57.324 1.00 71.19 156 GLN A C 1
ATOM 844 O O . GLN A 1 156 ? 49.054 39.410 56.642 1.00 71.93 156 GLN A O 1
ATOM 850 N N . ALA A 1 157 ? 50.663 39.652 58.280 1.00 69.15 157 ALA A N 1
ATOM 851 C CA . ALA A 1 157 ? 50.686 38.232 58.688 1.00 66.61 157 ALA A CA 1
ATOM 852 C C . ALA A 1 157 ? 50.491 38.199 60.153 1.00 65.44 157 ALA A C 1
ATOM 853 O O . ALA A 1 157 ? 50.618 39.216 60.771 1.00 66.10 157 ALA A O 1
ATOM 863 N N . PHE A 1 159 ? 51.340 35.292 63.472 1.00 63.77 159 PHE A N 1
ATOM 864 C CA . PHE A 1 159 ? 51.771 33.956 63.886 1.00 62.77 159 PHE A CA 1
ATOM 865 C C . PHE A 1 159 ? 51.393 33.639 65.295 1.00 62.62 159 PHE A C 1
ATOM 866 O O . PHE A 1 159 ? 51.658 34.393 66.197 1.00 63.26 159 PHE A O 1
ATOM 874 N N . ILE A 1 160 ? 50.761 32.507 65.454 1.00 63.24 160 ILE A N 1
ATOM 875 C CA . ILE A 1 160 ? 50.234 32.071 66.721 1.00 64.55 160 ILE A CA 1
ATOM 876 C C . ILE A 1 160 ? 51.037 30.914 67.313 1.00 64.04 160 ILE A C 1
ATOM 877 O O . ILE A 1 160 ? 51.307 29.909 66.622 1.00 64.67 160 ILE A O 1
ATOM 882 N N . TYR A 1 161 ? 51.348 31.028 68.600 1.00 63.45 161 TYR A N 1
ATOM 883 C CA . TYR A 1 161 ? 52.028 29.975 69.339 1.00 63.82 161 TYR A CA 1
ATOM 884 C C . TYR A 1 161 ? 51.303 29.669 70.602 1.00 65.96 161 TYR A C 1
ATOM 885 O O . TYR A 1 161 ? 50.747 30.529 71.226 1.00 67.08 161 TYR A O 1
ATOM 894 N N . GLU A 1 162 ? 51.361 28.429 70.997 1.00 68.10 162 GLU A N 1
ATOM 895 C CA . GLU A 1 162 ? 50.507 27.887 72.006 1.00 71.44 162 GLU A CA 1
ATOM 896 C C . GLU A 1 162 ? 51.244 28.235 73.267 1.00 70.42 162 GLU A C 1
ATOM 897 O O . GLU A 1 162 ? 52.376 27.819 73.427 1.00 70.63 162 GLU A O 1
ATOM 903 N N . LEU A 1 163 ? 50.646 29.023 74.154 1.00 70.38 163 LEU A N 1
ATOM 904 C CA . LEU A 1 163 ? 51.316 29.349 75.415 1.00 69.60 163 LEU A CA 1
ATOM 905 C C . LEU A 1 163 ? 51.309 28.195 76.390 1.00 71.73 163 LEU A C 1
ATOM 906 O O . LEU A 1 163 ? 50.424 27.354 76.429 1.00 74.30 163 LEU A O 1
ATOM 911 N N . ARG A 1 164 ? 52.333 28.197 77.215 1.00 71.04 164 ARG A N 1
ATOM 912 C CA . ARG A 1 164 ? 52.450 27.268 78.298 1.00 73.79 164 ARG A CA 1
ATOM 913 C C . ARG A 1 164 ? 53.121 28.019 79.396 1.00 76.14 164 ARG A C 1
ATOM 914 O O . ARG A 1 164 ? 54.308 28.228 79.360 1.00 75.23 164 ARG A O 1
ATOM 922 N N . GLY A 1 165 ? 52.355 28.445 80.375 1.00 80.65 165 GLY A N 1
ATOM 923 C CA . GLY A 1 165 ? 52.896 29.277 81.405 1.00 82.97 165 GLY A CA 1
ATOM 924 C C . GLY A 1 165 ? 52.650 30.745 81.157 1.00 82.11 165 GLY A C 1
ATOM 925 O O . GLY A 1 165 ? 51.843 31.127 80.296 1.00 80.83 165 GLY A O 1
ATOM 926 N N . ASP A 1 166 ? 53.324 31.538 81.985 1.00 83.86 166 ASP A N 1
ATOM 927 C CA . ASP A 1 166 ? 53.069 32.972 82.150 1.00 85.23 166 ASP A CA 1
ATOM 928 C C . ASP A 1 166 ? 54.394 33.681 82.432 1.00 84.10 166 ASP A C 1
ATOM 929 O O . ASP A 1 166 ? 54.430 34.729 83.136 1.00 86.85 166 ASP A O 1
ATOM 934 N N . GLY A 1 167 ? 55.468 33.086 81.879 1.00 79.97 167 GLY A N 1
ATOM 935 C CA . GLY A 1 167 ? 56.803 33.618 82.015 1.00 78.99 167 GLY A CA 1
ATOM 936 C C . GLY A 1 167 ? 56.925 34.606 80.914 1.00 75.73 167 GLY A C 1
ATOM 937 O O . GLY A 1 167 ? 56.034 34.660 80.100 1.00 72.91 167 GLY A O 1
ATOM 938 N N . ASN A 1 168 ? 58.021 35.368 80.888 1.00 76.40 168 ASN A N 1
ATOM 939 C CA . ASN A 1 168 ? 58.316 36.305 79.776 1.00 74.70 168 ASN A CA 1
ATOM 940 C C . ASN A 1 168 ? 58.644 35.613 78.453 1.00 70.84 168 ASN A C 1
ATOM 941 O O . ASN A 1 168 ? 59.067 34.466 78.429 1.00 68.83 168 ASN A O 1
ATOM 946 N N . ILE A 1 169 ? 58.424 36.327 77.359 1.00 69.88 169 ILE A N 1
ATOM 947 C CA . ILE A 1 169 ? 58.566 35.743 76.038 1.00 67.43 169 ILE A CA 1
ATOM 948 C C . ILE A 1 169 ? 59.785 36.234 75.330 1.00 67.91 169 ILE A C 1
ATOM 949 O O . ILE A 1 169 ? 60.146 37.403 75.427 1.00 70.40 169 ILE A O 1
ATOM 954 N N . ASN A 1 170 ? 60.389 35.329 74.583 1.00 66.24 170 ASN A N 1
ATOM 955 C CA . ASN A 1 170 ? 61.512 35.665 73.768 1.00 67.41 170 ASN A CA 1
ATOM 956 C C . ASN A 1 170 ? 61.146 35.325 72.363 1.00 65.45 170 ASN A C 1
ATOM 957 O O . ASN A 1 170 ? 60.576 34.244 72.126 1.00 64.35 170 ASN A O 1
ATOM 962 N N . LEU A 1 171 ? 61.386 36.274 71.452 1.00 65.62 171 LEU A N 1
ATOM 963 C CA . LEU A 1 171 ? 61.341 35.996 70.030 1.00 63.77 171 LEU A CA 1
ATOM 964 C C . LEU A 1 171 ? 62.744 35.810 69.606 1.00 65.61 171 LEU A C 1
ATOM 965 O O . LEU A 1 171 ? 63.553 36.684 69.808 1.00 68.24 171 LEU A O 1
ATOM 970 N N . ASN A 1 172 ? 63.058 34.666 69.036 1.00 64.95 172 ASN A N 1
ATOM 971 C CA . ASN A 1 172 ? 64.415 34.453 68.562 1.00 68.47 172 ASN A CA 1
ATOM 972 C C . ASN A 1 172 ? 64.501 34.434 67.053 1.00 68.80 172 ASN A C 1
ATOM 973 O O . ASN A 1 172 ? 63.555 34.176 66.346 1.00 66.43 172 ASN A O 1
ATOM 978 N N . VAL A 1 173 ? 65.658 34.698 66.532 1.00 72.84 173 VAL A N 1
ATOM 979 C CA . VAL A 1 173 ? 65.766 34.677 65.109 1.00 74.53 173 VAL A CA 1
ATOM 980 C C . VAL A 1 173 ? 67.005 33.847 64.754 1.00 79.73 173 VAL A C 1
ATOM 981 O O . VAL A 1 173 ? 68.024 33.887 65.446 1.00 83.21 173 VAL A O 1
ATOM 985 N N . HIS A 1 174 ? 66.916 33.047 63.714 1.00 81.14 174 HIS A N 1
ATOM 986 C CA . HIS A 1 174 ? 68.029 32.191 63.389 1.00 87.70 174 HIS A CA 1
ATOM 987 C C . HIS A 1 174 ? 68.177 32.135 61.880 1.00 92.00 174 HIS A C 1
ATOM 988 O O . HIS A 1 174 ? 67.211 32.348 61.162 1.00 89.24 174 HIS A O 1
ATOM 995 N N . LYS A 1 175 ? 69.385 31.879 61.378 1.00 100.21 175 LYS A N 1
ATOM 996 C CA . LYS A 1 175 ? 69.579 31.813 59.920 1.00 105.10 175 LYS A CA 1
ATOM 997 C C . LYS A 1 175 ? 68.799 30.598 59.400 1.00 104.98 175 LYS A C 1
ATOM 998 O O . LYS A 1 175 ? 68.314 29.782 60.195 1.00 102.27 175 LYS A O 1
ATOM 1004 N N . TYR A 1 176 ? 68.678 30.489 58.074 1.00 109.23 176 TYR A N 1
ATOM 1005 C CA . TYR A 1 176 ? 67.803 29.484 57.439 1.00 109.41 176 TYR A CA 1
ATOM 1006 C C . TYR A 1 176 ? 67.966 28.057 57.995 1.00 111.56 176 TYR A C 1
ATOM 1007 O O . TYR A 1 176 ? 67.073 27.510 58.649 1.00 107.66 176 TYR A O 1
ATOM 1016 N N . SER A 1 177 ? 69.119 27.475 57.753 1.00 119.09 177 SER A N 1
ATOM 1017 C CA . SER A 1 177 ? 69.367 26.111 58.139 1.00 123.14 177 SER A CA 1
ATOM 1018 C C . SER A 1 177 ? 69.513 26.038 59.667 1.00 120.39 177 SER A C 1
ATOM 1019 O O . SER A 1 177 ? 68.649 25.502 60.359 1.00 116.25 177 SER A O 1
ATOM 1022 N N . GLU A 1 178 ? 70.578 26.652 60.176 1.00 123.40 178 GLU A N 1
ATOM 1023 C CA . GLU A 1 178 ? 71.001 26.541 61.574 1.00 123.06 178 GLU A CA 1
ATOM 1024 C C . GLU A 1 178 ? 70.029 27.280 62.486 1.00 114.38 178 GLU A C 1
ATOM 1025 O O . GLU A 1 178 ? 69.636 28.408 62.184 1.00 110.64 178 GLU A O 1
ATOM 1031 N N . ASP A 1 179 ? 69.651 26.664 63.602 1.00 112.00 179 ASP A N 1
ATOM 1032 C CA . ASP A 1 179 ? 68.700 27.321 64.519 1.00 105.20 179 ASP A CA 1
ATOM 1033 C C . ASP A 1 179 ? 69.332 27.918 65.815 1.00 104.32 179 ASP A C 1
ATOM 1034 O O . ASP A 1 179 ? 68.623 28.259 66.805 1.00 99.13 179 ASP A O 1
ATOM 1039 N N . LYS A 1 180 ? 70.654 28.097 65.770 1.00 109.32 180 LYS A N 1
ATOM 1040 C CA . LYS A 1 180 ? 71.310 28.962 66.732 1.00 109.21 180 LYS A CA 1
ATOM 1041 C C . LYS A 1 180 ? 70.715 30.368 66.616 1.00 103.64 180 LYS A C 1
ATOM 1042 O O . LYS A 1 180 ? 70.677 30.948 65.541 1.00 104.08 180 LYS A O 1
ATOM 1048 N N . THR A 1 181 ? 70.218 30.888 67.723 1.00 99.03 181 THR A N 1
ATOM 1049 C CA . THR A 1 181 ? 69.666 32.223 67.751 1.00 94.96 181 THR A CA 1
ATOM 1050 C C . THR A 1 181 ? 70.715 33.249 67.435 1.00 99.22 181 THR A C 1
ATOM 1051 O O . THR A 1 181 ? 71.793 33.226 67.986 1.00 104.02 181 THR A O 1
ATOM 1055 N N . VAL A 1 182 ? 70.359 34.179 66.575 1.00 97.95 182 VAL A N 1
ATOM 1056 C CA . VAL A 1 182 ? 71.270 35.203 66.071 1.00 103.12 182 VAL A CA 1
ATOM 1057 C C . VAL A 1 182 ? 70.938 36.576 66.673 1.00 102.17 182 VAL A C 1
ATOM 1058 O O . VAL A 1 182 ? 71.805 37.441 66.813 1.00 107.03 182 VAL A O 1
ATOM 1062 N N . ASP A 1 183 ? 69.674 36.750 67.052 1.00 96.51 183 ASP A N 1
ATOM 1063 C CA . ASP A 1 183 ? 69.211 37.962 67.680 1.00 96.02 183 ASP A CA 1
ATOM 1064 C C . ASP A 1 183 ? 67.876 37.627 68.298 1.00 89.82 183 ASP A C 1
ATOM 1065 O O . ASP A 1 183 ? 67.278 36.591 68.008 1.00 85.96 183 ASP A O 1
ATOM 1070 N N . SER A 1 184 ? 67.393 38.525 69.135 1.00 89.68 184 SER A N 1
ATOM 1071 C CA . SER A 1 184 ? 66.251 38.235 69.966 1.00 85.47 184 SER A CA 1
ATOM 1072 C C . SER A 1 184 ? 65.530 39.486 70.403 1.00 85.41 184 SER A C 1
ATOM 1073 O O . SER A 1 184 ? 66.050 40.560 70.318 1.00 90.07 184 SER A O 1
ATOM 1076 N N . LYS A 1 185 ? 64.309 39.338 70.850 1.00 82.04 185 LYS A N 1
ATOM 1077 C CA . LYS A 1 185 ? 63.591 40.402 71.513 1.00 83.43 185 LYS A CA 1
ATOM 1078 C C . LYS A 1 185 ? 62.765 39.768 72.614 1.00 80.94 185 LYS A C 1
ATOM 1079 O O . LYS A 1 185 ? 62.247 38.638 72.465 1.00 77.58 185 LYS A O 1
ATOM 1085 N N . SER A 1 186 ? 62.606 40.493 73.708 1.00 83.22 186 SER A N 1
ATOM 1086 C CA . SER A 1 186 ? 61.866 39.968 74.812 1.00 81.92 186 SER A CA 1
ATOM 1087 C C . SER A 1 186 ? 60.693 40.793 75.124 1.00 82.28 186 SER A C 1
ATOM 1088 O O . SER A 1 186 ? 60.707 41.969 74.886 1.00 86.37 186 SER A O 1
ATOM 1091 N N . PHE A 1 187 ? 59.657 40.164 75.653 1.00 79.66 187 PHE A N 1
ATOM 1092 C CA . PHE A 1 187 ? 58.451 40.865 76.033 1.00 80.53 187 PHE A CA 1
ATOM 1093 C C . PHE A 1 187 ? 58.054 40.473 77.408 1.00 80.81 187 PHE A C 1
ATOM 1094 O O . PHE A 1 187 ? 57.978 39.288 77.688 1.00 78.37 187 PHE A O 1
ATOM 1102 N N . LYS A 1 188 ? 57.784 41.448 78.266 1.00 84.59 188 LYS A N 1
ATOM 1103 C CA . LYS A 1 188 ? 57.243 41.138 79.590 1.00 86.26 188 LYS A CA 1
ATOM 1104 C C . LYS A 1 188 ? 55.791 40.738 79.436 1.00 83.74 188 LYS A C 1
ATOM 1105 O O . LYS A 1 188 ? 54.987 41.461 78.836 1.00 84.61 188 LYS A O 1
ATOM 1111 N N . PHE A 1 189 ? 55.507 39.547 79.957 1.00 80.81 189 PHE A N 1
ATOM 1112 C CA . PHE A 1 189 ? 54.218 38.886 79.843 1.00 78.90 189 PHE A CA 1
ATOM 1113 C C . PHE A 1 189 ? 53.218 39.674 80.602 1.00 83.95 189 PHE A C 1
ATOM 1114 O O . PHE A 1 189 ? 52.101 39.929 80.117 1.00 84.53 189 PHE A O 1
ATOM 1122 N N . SER A 1 190 ? 53.644 40.067 81.812 1.00 87.84 190 SER A N 1
ATOM 1123 C CA . SER A 1 190 ? 52.810 40.835 82.714 1.00 93.50 190 SER A CA 1
ATOM 1124 C C . SER A 1 190 ? 52.101 41.966 81.978 1.00 95.08 190 SER A C 1
ATOM 1125 O O . SER A 1 190 ? 50.997 42.296 82.316 1.00 99.74 190 SER A O 1
ATOM 1128 N N . LYS A 1 191 ? 52.693 42.517 80.933 1.00 92.01 191 LYS A N 1
ATOM 1129 C CA . LYS A 1 191 ? 52.160 43.744 80.377 1.00 95.85 191 LYS A CA 1
ATOM 1130 C C . LYS A 1 191 ? 51.494 43.577 79.030 1.00 91.92 191 LYS A C 1
ATOM 1131 O O . LYS A 1 191 ? 51.104 44.548 78.401 1.00 94.85 191 LYS A O 1
ATOM 1137 N N . LEU A 1 192 ? 51.279 42.342 78.619 1.00 86.47 192 LEU A N 1
ATOM 1138 C CA . LEU A 1 192 ? 50.632 42.087 77.343 1.00 83.38 192 LEU A CA 1
ATOM 1139 C C . LEU A 1 192 ? 49.145 42.179 77.457 1.00 87.50 192 LEU A C 1
ATOM 1140 O O . LEU A 1 192 ? 48.585 41.693 78.434 1.00 90.04 192 LEU A O 1
ATOM 1145 N N . LYS A 1 193 ? 48.499 42.735 76.431 1.00 88.79 193 LYS A N 1
ATOM 1146 C CA . LYS A 1 193 ? 47.031 42.821 76.407 1.00 93.33 193 LYS A CA 1
ATOM 1147 C C . LYS A 1 193 ? 46.455 41.458 75.928 1.00 89.22 193 LYS A C 1
ATOM 1148 O O . LYS A 1 193 ? 47.136 40.731 75.238 1.00 82.74 193 LYS A O 1
ATOM 1154 N N . THR A 1 194 ? 45.224 41.125 76.343 1.00 93.75 194 THR A N 1
ATOM 1155 C CA . THR A 1 194 ? 44.645 39.769 76.251 1.00 91.87 194 THR A CA 1
ATOM 1156 C C . THR A 1 194 ? 43.215 39.844 75.723 1.00 96.62 194 THR A C 1
ATOM 1157 O O . THR A 1 194 ? 42.347 40.443 76.340 1.00 104.02 194 THR A O 1
ATOM 1161 N N . GLU A 1 195 ? 43.000 39.246 74.562 1.00 93.82 195 GLU A N 1
ATOM 1162 C CA . GLU A 1 195 ? 41.734 39.261 73.855 1.00 98.53 195 GLU A CA 1
ATOM 1163 C C . GLU A 1 195 ? 41.021 37.911 73.847 1.00 99.44 195 GLU A C 1
ATOM 1164 O O . GLU A 1 195 ? 41.544 36.975 73.294 1.00 94.31 195 GLU A O 1
ATOM 1170 N N . ASP A 1 196 ? 39.795 37.834 74.354 1.00 107.40 196 ASP A N 1
ATOM 1171 C CA . ASP A 1 196 ? 39.033 36.567 74.413 1.00 110.09 196 ASP A CA 1
ATOM 1172 C C . ASP A 1 196 ? 38.587 35.991 73.033 1.00 108.99 196 ASP A C 1
ATOM 1173 O O . ASP A 1 196 ? 38.965 36.521 71.988 1.00 105.58 196 ASP A O 1
ATOM 1178 N N . PHE A 1 197 ? 37.815 34.893 73.057 1.00 112.92 197 PHE A N 1
ATOM 1179 C CA . PHE A 1 197 ? 37.295 34.219 71.860 1.00 113.71 197 PHE A CA 1
ATOM 1180 C C . PHE A 1 197 ? 36.049 33.308 72.156 1.00 121.56 197 PHE A C 1
ATOM 1181 O O . PHE A 1 197 ? 36.050 32.579 73.146 1.00 124.27 197 PHE A O 1
ATOM 1189 N N . SER A 1 198 ? 34.992 33.355 71.324 1.00 126.18 198 SER A N 1
ATOM 1190 C CA . SER A 1 198 ? 34.084 32.183 71.136 1.00 131.25 198 SER A CA 1
ATOM 1191 C C . SER A 1 198 ? 33.583 32.066 69.673 1.00 131.23 198 SER A C 1
ATOM 1192 O O . SER A 1 198 ? 32.364 31.853 69.432 1.00 138.43 198 SER A O 1
ATOM 1203 N N . ASP B 1 56 ? 58.817 13.964 34.465 1.00 133.60 56 ASP B N 1
ATOM 1204 C CA . ASP B 1 56 ? 58.889 15.282 33.840 1.00 130.90 56 ASP B CA 1
ATOM 1205 C C . ASP B 1 56 ? 57.556 15.814 33.286 1.00 122.21 56 ASP B C 1
ATOM 1206 O O . ASP B 1 56 ? 56.669 15.040 32.945 1.00 118.73 56 ASP B O 1
ATOM 1211 N N . ILE B 1 57 ? 57.443 17.141 33.178 1.00 118.46 57 ILE B N 1
ATOM 1212 C CA . ILE B 1 57 ? 56.157 17.810 32.884 1.00 110.66 57 ILE B CA 1
ATOM 1213 C C . ILE B 1 57 ? 56.313 19.213 32.245 1.00 110.46 57 ILE B C 1
ATOM 1214 O O . ILE B 1 57 ? 57.233 19.965 32.589 1.00 113.47 57 ILE B O 1
ATOM 1219 N N . LYS B 1 58 ? 55.398 19.545 31.328 1.00 106.85 58 LYS B N 1
ATOM 1220 C CA . LYS B 1 58 ? 55.520 20.696 30.403 1.00 108.26 58 LYS B CA 1
ATOM 1221 C C . LYS B 1 58 ? 54.156 21.194 30.049 1.00 102.35 58 LYS B C 1
ATOM 1222 O O . LYS B 1 58 ? 53.188 20.467 30.184 1.00 98.39 58 LYS B O 1
ATOM 1228 N N . ILE B 1 59 ? 54.063 22.408 29.541 1.00 102.19 59 ILE B N 1
ATOM 1229 C CA . ILE B 1 59 ? 52.829 22.832 28.898 1.00 99.21 59 ILE B CA 1
ATOM 1230 C C . ILE B 1 59 ? 53.183 23.142 27.467 1.00 104.90 59 ILE B C 1
ATOM 1231 O O . ILE B 1 59 ? 54.070 23.933 27.221 1.00 109.49 59 ILE B O 1
ATOM 1236 N N . LYS B 1 60 ? 52.499 22.496 26.534 1.00 105.78 60 LYS B N 1
ATOM 1237 C CA . LYS B 1 60 ? 52.633 22.765 25.104 1.00 112.07 60 LYS B CA 1
ATOM 1238 C C . LYS B 1 60 ? 51.394 23.454 24.546 1.00 110.76 60 LYS B C 1
ATOM 1239 O O . LYS B 1 60 ? 50.382 22.795 24.221 1.00 108.93 60 LYS B O 1
ATOM 1245 N N . GLY B 1 61 ? 51.495 24.778 24.432 1.00 112.43 61 GLY B N 1
ATOM 1246 C CA . GLY B 1 61 ? 50.437 25.627 23.901 1.00 112.38 61 GLY B CA 1
ATOM 1247 C C . GLY B 1 61 ? 49.262 25.617 24.834 1.00 105.04 61 GLY B C 1
ATOM 1248 O O . GLY B 1 61 ? 49.253 26.334 25.827 1.00 102.21 61 GLY B O 1
ATOM 1249 N N . ASP B 1 62 ? 48.311 24.753 24.525 1.00 102.84 62 ASP B N 1
ATOM 1250 C CA . ASP B 1 62 ? 47.090 24.592 25.262 1.00 97.45 62 ASP B CA 1
ATOM 1251 C C . ASP B 1 62 ? 47.047 23.186 25.870 1.00 92.97 62 ASP B C 1
ATOM 1252 O O . ASP B 1 62 ? 45.982 22.699 26.257 1.00 89.71 62 ASP B O 1
ATOM 1257 N N . THR B 1 63 ? 48.195 22.526 25.995 1.00 93.37 63 THR B N 1
ATOM 1258 C CA . THR B 1 63 ? 48.207 21.119 26.456 1.00 90.43 63 THR B CA 1
ATOM 1259 C C . THR B 1 63 ? 49.282 20.742 27.467 1.00 88.37 63 THR B C 1
ATOM 1260 O O . THR B 1 63 ? 50.448 20.935 27.228 1.00 92.55 63 THR B O 1
ATOM 1264 N N . ILE B 1 64 ? 48.873 20.146 28.577 1.00 83.07 64 ILE B N 1
ATOM 1265 C CA . ILE B 1 64 ? 49.790 19.623 29.593 1.00 81.71 64 ILE B CA 1
ATOM 1266 C C . ILE B 1 64 ? 50.372 18.337 29.115 1.00 84.85 64 ILE B C 1
ATOM 1267 O O . ILE B 1 64 ? 49.673 17.530 28.544 1.00 84.88 64 ILE B O 1
ATOM 1272 N N . VAL B 1 65 ? 51.643 18.108 29.368 1.00 88.30 65 VAL B N 1
ATOM 1273 C CA . VAL B 1 65 ? 52.254 16.900 28.853 1.00 92.76 65 VAL B CA 1
ATOM 1274 C C . VAL B 1 65 ? 53.147 16.226 29.875 1.00 94.63 65 VAL B C 1
ATOM 1275 O O . VAL B 1 65 ? 54.028 16.885 30.447 1.00 96.71 65 VAL B O 1
ATOM 1279 N N . SER B 1 66 ? 52.900 14.928 30.102 1.00 94.78 66 SER B N 1
ATOM 1280 C CA . SER B 1 66 ? 53.752 14.091 30.939 1.00 97.78 66 SER B CA 1
ATOM 1281 C C . SER B 1 66 ? 53.814 12.644 30.427 1.00 101.55 66 SER B C 1
ATOM 1282 O O . SER B 1 66 ? 52.998 12.210 29.605 1.00 100.39 66 SER B O 1
ATOM 1285 N N . ASP B 1 67 ? 54.773 11.883 30.939 1.00 106.60 67 ASP B N 1
ATOM 1286 C CA . ASP B 1 67 ? 54.859 10.467 30.609 1.00 110.89 67 ASP B CA 1
ATOM 1287 C C . ASP B 1 67 ? 53.505 9.776 30.829 1.00 106.25 67 ASP B C 1
ATOM 1288 O O . ASP B 1 67 ? 53.092 8.966 30.020 1.00 107.48 67 ASP B O 1
ATOM 1293 N N . LYS B 1 68 ? 52.810 10.122 31.916 1.00 101.67 68 LYS B N 1
ATOM 1294 C CA . LYS B 1 68 ? 51.578 9.424 32.337 1.00 98.07 68 LYS B CA 1
ATOM 1295 C C . LYS B 1 68 ? 50.311 9.932 31.659 1.00 93.63 68 LYS B C 1
ATOM 1296 O O . LYS B 1 68 ? 49.318 9.225 31.606 1.00 91.45 68 LYS 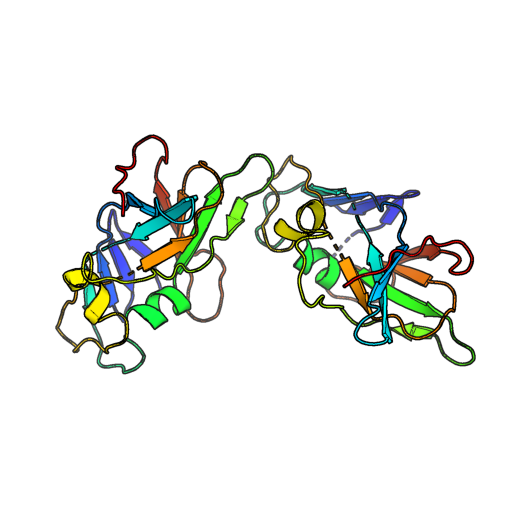B O 1
ATOM 1302 N N . PHE B 1 69 ? 50.331 11.169 31.171 1.00 92.62 69 PHE B N 1
ATOM 1303 C CA . PHE B 1 69 ? 49.134 11.756 30.595 1.00 89.40 69 PHE B CA 1
ATOM 1304 C C . PHE B 1 69 ? 49.362 13.106 29.924 1.00 89.93 69 PHE B C 1
ATOM 1305 O O . PHE B 1 69 ? 50.364 13.794 30.159 1.00 90.75 69 PHE B O 1
ATOM 1313 N N . GLU B 1 70 ? 48.342 13.480 29.152 1.00 89.54 70 GLU B N 1
ATOM 1314 C CA . GLU B 1 70 ? 48.203 14.781 28.526 1.00 90.11 70 GLU B CA 1
ATOM 1315 C C . GLU B 1 70 ? 46.821 15.329 28.811 1.00 85.66 70 GLU B C 1
ATOM 1316 O O . GLU B 1 70 ? 45.842 14.659 28.514 1.00 85.56 70 GLU B O 1
ATOM 1322 N N . ALA B 1 71 ? 46.724 16.538 29.351 1.00 83.10 71 ALA B N 1
ATOM 1323 C CA . ALA B 1 71 ? 45.427 17.232 29.475 1.00 80.57 71 ALA B CA 1
ATOM 1324 C C . ALA B 1 71 ? 45.379 18.367 28.485 1.00 83.07 71 ALA B C 1
ATOM 1325 O O . ALA B 1 71 ? 46.338 19.096 28.382 1.00 84.77 71 ALA B O 1
ATOM 1327 N N . LYS B 1 72 ? 44.285 18.514 27.739 1.00 84.83 72 LYS B N 1
ATOM 1328 C CA . LYS B 1 72 ? 44.095 19.680 26.872 1.00 88.35 72 LYS B CA 1
ATOM 1329 C C . LYS B 1 72 ? 43.326 20.696 27.692 1.00 86.15 72 LYS B C 1
ATOM 1330 O O . LYS B 1 72 ? 42.234 20.376 28.191 1.00 84.02 72 LYS B O 1
ATOM 1336 N N . ILE B 1 73 ? 43.869 21.902 27.869 1.00 86.95 73 ILE B N 1
ATOM 1337 C CA . ILE B 1 73 ? 43.154 22.870 28.673 1.00 85.33 73 ILE B CA 1
ATOM 1338 C C . ILE B 1 73 ? 42.129 23.611 27.867 1.00 88.56 73 ILE B C 1
ATOM 1339 O O . ILE B 1 73 ? 42.444 24.465 27.056 1.00 92.14 73 ILE B O 1
ATOM 1344 N N . LYS B 1 74 ? 40.874 23.302 28.104 1.00 88.72 74 LYS B N 1
ATOM 1345 C CA . LYS B 1 74 ? 39.819 24.039 27.457 1.00 92.94 74 LYS B CA 1
ATOM 1346 C C . LYS B 1 74 ? 39.869 25.424 28.113 1.00 92.49 74 LYS B C 1
ATOM 1347 O O . LYS B 1 74 ? 40.438 25.583 29.202 1.00 88.93 74 LYS B O 1
ATOM 1353 N N . GLU B 1 75 ? 39.323 26.430 27.438 1.00 96.98 75 GLU B N 1
ATOM 1354 C CA . GLU B 1 75 ? 39.309 27.812 27.976 1.00 97.58 75 GLU B CA 1
ATOM 1355 C C . GLU B 1 75 ? 38.516 27.928 29.300 1.00 93.03 75 GLU B C 1
ATOM 1356 O O . GLU B 1 75 ? 37.332 27.591 29.387 1.00 94.36 75 GLU B O 1
ATOM 1362 N N . PRO B 1 76 ? 39.174 28.375 30.358 1.00 87.92 76 PRO B N 1
ATOM 1363 C CA . PRO B 1 76 ? 38.494 28.430 31.634 1.00 83.93 76 PRO B CA 1
ATOM 1364 C C . PRO B 1 76 ? 37.551 29.591 31.706 1.00 85.65 76 PRO B C 1
ATOM 1365 O O . PRO B 1 76 ? 37.561 30.461 30.827 1.00 88.91 76 PRO B O 1
ATOM 1369 N N . PHE B 1 77 ? 36.749 29.586 32.766 1.00 83.08 77 PHE B N 1
ATOM 1370 C CA . PHE B 1 77 ? 35.638 30.503 32.912 1.00 85.40 77 PHE B CA 1
ATOM 1371 C C . PHE B 1 77 ? 35.148 30.489 34.342 1.00 82.97 77 PHE B C 1
ATOM 1372 O O . PHE B 1 77 ? 35.438 29.578 35.116 1.00 79.04 77 PHE B O 1
ATOM 1380 N N . ILE B 1 78 ? 34.350 31.498 34.656 1.00 86.02 78 ILE B N 1
ATOM 1381 C CA . ILE B 1 78 ? 33.849 31.691 35.986 1.00 85.50 78 ILE B CA 1
ATOM 1382 C C . ILE B 1 78 ? 32.473 31.121 36.088 1.00 88.33 78 ILE B C 1
ATOM 1383 O O . ILE B 1 78 ? 31.609 31.363 35.252 1.00 92.53 78 ILE B O 1
ATOM 1388 N N . ILE B 1 79 ? 32.271 30.404 37.169 1.00 86.74 79 ILE B N 1
ATOM 1389 C CA . ILE B 1 79 ? 30.964 30.117 37.643 1.00 90.42 79 ILE B CA 1
ATOM 1390 C C . ILE B 1 79 ? 30.648 31.155 38.700 1.00 93.76 79 ILE B C 1
ATOM 1391 O O . ILE B 1 79 ? 31.392 31.351 39.663 1.00 90.75 79 ILE B O 1
ATOM 1396 N N . ASN B 1 80 ? 29.560 31.866 38.473 1.00 100.95 80 ASN B N 1
ATOM 1397 C CA . ASN B 1 80 ? 29.074 32.817 39.421 1.00 105.40 80 ASN B CA 1
ATOM 1398 C C . ASN B 1 80 ? 27.994 32.123 40.200 1.00 109.52 80 ASN B C 1
ATOM 1399 O O . ASN B 1 80 ? 26.893 32.002 39.726 1.00 114.81 80 ASN B O 1
ATOM 1404 N N . GLU B 1 81 ? 28.317 31.629 41.382 1.00 108.84 81 GLU B N 1
ATOM 1405 C CA . GLU B 1 81 ? 27.323 30.964 42.210 1.00 114.28 81 GLU B CA 1
ATOM 1406 C C . GLU B 1 81 ? 26.436 32.028 42.822 1.00 122.06 81 GLU B C 1
ATOM 1407 O O . GLU B 1 81 ? 26.764 32.570 43.876 1.00 122.66 81 GLU B O 1
ATOM 1413 N N . LYS B 1 82 ? 25.309 32.325 42.174 1.00 129.42 82 LYS B N 1
ATOM 1414 C CA . LYS B 1 82 ? 24.539 33.507 42.541 1.00 137.44 82 LYS B CA 1
ATOM 1415 C C . LYS B 1 82 ? 23.985 33.379 43.961 1.00 142.33 82 LYS B C 1
ATOM 1416 O O . LYS B 1 82 ? 23.909 34.377 44.666 1.00 145.92 82 LYS B O 1
ATOM 1422 N N . ASP B 1 83 ? 23.643 32.157 44.388 1.00 143.43 83 ASP B N 1
ATOM 1423 C CA . ASP B 1 83 ? 22.999 31.919 45.710 1.00 149.53 83 ASP B CA 1
ATOM 1424 C C . ASP B 1 83 ? 23.828 32.290 46.937 1.00 147.83 83 ASP B C 1
ATOM 1425 O O . ASP B 1 83 ? 23.272 32.788 47.927 1.00 154.18 83 ASP B O 1
ATOM 1430 N N . GLU B 1 84 ? 25.132 32.021 46.892 1.00 140.21 84 GLU B N 1
ATOM 1431 C CA . GLU B 1 84 ? 26.013 32.383 48.012 1.00 138.82 84 GLU B CA 1
ATOM 1432 C C . GLU B 1 84 ? 27.124 33.371 47.649 1.00 133.78 84 GLU B C 1
ATOM 1433 O O . GLU B 1 84 ? 28.196 33.364 48.268 1.00 129.63 84 GLU B O 1
ATOM 1439 N N . LYS B 1 85 ? 26.835 34.228 46.665 1.00 134.89 85 LYS B N 1
ATOM 1440 C CA . LYS B 1 85 ? 27.718 35.315 46.259 1.00 132.13 85 LYS B CA 1
ATOM 1441 C C . LYS B 1 85 ? 29.187 34.921 46.369 1.00 124.17 85 LYS B C 1
ATOM 1442 O O . LYS B 1 85 ? 29.980 35.553 47.087 1.00 123.04 85 LYS B O 1
ATOM 1448 N N . LYS B 1 86 ? 29.518 33.861 45.639 1.00 119.00 86 LYS B N 1
ATOM 1449 C CA . LYS B 1 86 ? 30.854 33.301 45.569 1.00 111.99 86 LYS B CA 1
ATOM 1450 C C . LYS B 1 86 ? 31.133 33.023 44.125 1.00 106.65 86 LYS B C 1
ATOM 1451 O O . LYS B 1 86 ? 30.220 32.785 43.376 1.00 108.57 86 LYS B O 1
ATOM 1457 N N . LYS B 1 87 ? 32.393 33.046 43.728 1.00 100.35 87 LYS B N 1
ATOM 1458 C CA . LYS B 1 87 ? 32.747 32.738 42.348 1.00 96.64 87 LYS B CA 1
ATOM 1459 C C . LYS B 1 87 ? 33.882 31.753 42.301 1.00 89.66 87 LYS B C 1
ATOM 1460 O O . LYS B 1 87 ? 34.755 31.771 43.147 1.00 87.11 87 LYS B O 1
ATOM 1466 N N . TYR B 1 88 ? 33.835 30.887 41.299 1.00 86.38 88 TYR B N 1
ATOM 1467 C CA . TYR B 1 88 ? 34.825 29.864 41.113 1.00 81.00 88 TYR B CA 1
ATOM 1468 C C . TYR B 1 88 ? 35.354 29.993 39.723 1.00 78.61 88 TYR B C 1
ATOM 1469 O O . TYR B 1 88 ? 34.716 30.537 38.882 1.00 80.84 88 TYR B O 1
ATOM 1478 N N . ILE B 1 89 ? 36.546 29.496 39.504 1.00 74.67 89 ILE B N 1
ATOM 1479 C CA . ILE B 1 89 ? 37.116 29.400 38.183 1.00 73.80 89 ILE B CA 1
ATOM 1480 C C . ILE B 1 89 ? 37.043 27.956 37.772 1.00 72.56 89 ILE B C 1
ATOM 1481 O O . ILE B 1 89 ? 37.343 27.081 38.582 1.00 71.51 89 ILE B O 1
ATOM 1486 N N . ALA B 1 90 ? 36.666 27.679 36.534 1.00 73.74 90 ALA B N 1
ATOM 1487 C CA . ALA B 1 90 ? 36.465 26.297 36.150 1.00 73.03 90 ALA B CA 1
ATOM 1488 C C . ALA B 1 90 ? 37.324 25.948 35.009 1.00 72.73 90 ALA B C 1
ATOM 1489 O O . ALA B 1 90 ? 37.254 26.581 33.980 1.00 75.47 90 ALA B O 1
ATOM 1491 N N . PHE B 1 91 ? 38.124 24.916 35.173 1.00 71.06 91 PHE B N 1
ATOM 1492 C CA . PHE B 1 91 ? 38.982 24.472 34.093 1.00 71.92 91 PHE B CA 1
ATOM 1493 C C . PHE B 1 91 ? 38.529 23.183 33.556 1.00 72.28 91 PHE B C 1
ATOM 1494 O O . PHE B 1 91 ? 38.702 22.161 34.208 1.00 70.57 91 PHE B O 1
ATOM 1502 N N . LYS B 1 92 ? 37.907 23.223 32.392 1.00 75.46 92 LYS B N 1
ATOM 1503 C CA . LYS B 1 92 ? 37.461 22.004 31.751 1.00 76.93 92 LYS B CA 1
ATOM 1504 C C . LYS B 1 92 ? 38.723 21.470 31.159 1.00 76.81 92 LYS B C 1
ATOM 1505 O O . LYS B 1 92 ? 39.660 22.251 30.975 1.00 78.27 92 LYS B O 1
ATOM 1519 N N . GLU B 1 94 ? 40.430 17.789 28.749 1.00 78.59 94 GLU B N 1
ATOM 1520 C CA . GLU B 1 94 ? 40.310 16.475 28.106 1.00 79.81 94 GLU B CA 1
ATOM 1521 C C . GLU B 1 94 ? 41.582 15.678 28.350 1.00 78.24 94 GLU B C 1
ATOM 1522 O O . GLU B 1 94 ? 42.549 15.760 27.591 1.00 80.35 94 GLU B O 1
ATOM 1528 N N . ILE B 1 95 ? 41.560 14.923 29.439 1.00 75.13 95 ILE B N 1
ATOM 1529 C CA . ILE B 1 95 ? 42.706 14.157 29.898 1.00 74.77 95 ILE B CA 1
ATOM 1530 C C . ILE B 1 95 ? 42.686 12.821 29.233 1.00 76.98 95 ILE B C 1
ATOM 1531 O O . ILE B 1 95 ? 41.683 12.125 29.297 1.00 76.67 95 ILE B O 1
ATOM 1536 N N . THR B 1 96 ? 43.825 12.443 28.669 1.00 79.40 96 THR B N 1
ATOM 1537 C CA . THR B 1 96 ? 43.980 11.176 28.003 1.00 82.34 96 THR B CA 1
ATOM 1538 C C . THR B 1 96 ? 45.110 10.434 28.724 1.00 83.55 96 THR B C 1
ATOM 1539 O O . THR B 1 96 ? 46.222 10.955 28.827 1.00 84.52 96 THR B O 1
ATOM 1543 N N . ALA B 1 97 ? 44.801 9.263 29.296 1.00 84.14 97 ALA B N 1
ATOM 1544 C CA . ALA B 1 97 ? 45.793 8.482 30.082 1.00 86.15 97 ALA B CA 1
ATOM 1545 C C . ALA B 1 97 ? 46.724 7.762 29.163 1.00 91.49 97 ALA B C 1
ATOM 1546 O O . ALA B 1 97 ? 46.287 7.204 28.178 1.00 93.33 97 ALA B O 1
ATOM 1548 N N . LYS B 1 98 ? 48.006 7.764 29.502 1.00 94.99 98 LYS B N 1
ATOM 1549 C CA . LYS B 1 98 ? 49.056 7.175 28.659 1.00 101.35 98 LYS B CA 1
ATOM 1550 C C . LYS B 1 98 ? 49.669 5.898 29.262 1.00 105.34 98 LYS B C 1
ATOM 1551 O O . LYS B 1 98 ? 50.385 5.178 28.576 1.00 110.35 98 LYS B O 1
ATOM 1557 N N . LYS B 1 99 ? 49.374 5.632 30.532 1.00 104.03 99 LYS B N 1
ATOM 1558 C CA . LYS B 1 99 ? 49.751 4.400 31.208 1.00 108.46 99 LYS B CA 1
ATOM 1559 C C . LYS B 1 99 ? 48.504 3.757 31.825 1.00 106.62 99 LYS B C 1
ATOM 1560 O O . LYS B 1 99 ? 47.411 4.329 31.787 1.00 102.26 99 LYS B O 1
ATOM 1566 N N . ASP B 1 100 ? 48.683 2.572 32.403 1.00 110.89 100 ASP B N 1
ATOM 1567 C CA . ASP B 1 100 ? 47.653 1.940 33.228 1.00 110.25 100 ASP B CA 1
ATOM 1568 C C . ASP B 1 100 ? 48.022 2.148 34.691 1.00 110.35 100 ASP B C 1
ATOM 1569 O O . ASP B 1 100 ? 49.016 1.597 35.144 1.00 114.98 100 ASP B O 1
ATOM 1574 N N . ASP B 1 101 ? 47.233 2.928 35.429 1.00 106.06 101 ASP B N 1
ATOM 1575 C CA . ASP B 1 101 ? 47.674 3.435 36.741 1.00 106.40 101 ASP B CA 1
ATOM 1576 C C . ASP B 1 101 ? 46.503 3.971 37.530 1.00 101.85 101 ASP B C 1
ATOM 1577 O O . ASP B 1 101 ? 45.983 5.021 37.172 1.00 97.44 101 ASP B O 1
ATOM 1582 N N . LYS B 1 102 ? 46.140 3.303 38.632 1.00 103.51 102 LYS B N 1
ATOM 1583 C CA . LYS B 1 102 ? 44.900 3.604 39.412 1.00 100.23 102 LYS B CA 1
ATOM 1584 C C . LYS B 1 102 ? 44.883 5.011 39.997 1.00 97.94 102 LYS B C 1
ATOM 1585 O O . LYS B 1 102 ? 43.828 5.649 40.182 1.00 94.98 102 LYS B O 1
ATOM 1591 N N . ASP B 1 103 ? 46.076 5.504 40.262 1.00 100.10 103 ASP B N 1
ATOM 1592 C CA . ASP B 1 103 ? 46.218 6.883 40.626 1.00 98.06 103 ASP B CA 1
ATOM 1593 C C . ASP B 1 103 ? 45.786 7.803 39.501 1.00 92.75 103 ASP B C 1
ATOM 1594 O O . ASP B 1 103 ? 45.629 8.979 39.730 1.00 90.55 103 ASP B O 1
ATOM 1599 N N . LEU B 1 104 ? 45.600 7.333 38.283 1.00 91.85 104 LEU B N 1
ATOM 1600 C CA . LEU B 1 104 ? 45.285 8.309 37.234 1.00 88.01 104 LEU B CA 1
ATOM 1601 C C . LEU B 1 104 ? 43.819 8.569 37.177 1.00 84.41 104 LEU B C 1
ATOM 1602 O O . LEU B 1 104 ? 43.120 8.113 36.270 1.00 84.70 104 LEU B O 1
ATOM 1607 N N . ASN B 1 105 ? 43.369 9.315 38.163 1.00 81.40 105 ASN B N 1
ATOM 1608 C CA . ASN B 1 105 ? 42.096 9.903 38.081 1.00 78.14 105 ASN B CA 1
ATOM 1609 C C . ASN B 1 105 ? 42.328 11.384 38.111 1.00 75.19 105 ASN B C 1
ATOM 1610 O O . ASN B 1 105 ? 43.268 11.879 38.740 1.00 74.89 105 ASN B O 1
ATOM 1615 N N . PRO B 1 106 ? 41.448 12.103 37.416 1.00 73.04 106 PRO B N 1
ATOM 1616 C CA . PRO B 1 106 ? 41.525 13.521 37.286 1.00 70.87 106 PRO B CA 1
ATOM 1617 C C . PRO B 1 106 ? 41.640 14.279 38.614 1.00 70.33 106 PRO B C 1
ATOM 1618 O O . PRO B 1 106 ? 42.399 15.230 38.703 1.00 69.83 106 PRO B O 1
ATOM 1622 N N . SER B 1 107 ? 40.881 13.908 39.620 1.00 71.00 107 SER B N 1
ATOM 1623 C CA . SER B 1 107 ? 40.989 14.638 40.844 1.00 72.39 107 SER B CA 1
ATOM 1624 C C . SER B 1 107 ? 42.403 14.597 41.439 1.00 73.22 107 SER B C 1
ATOM 1625 O O . SER B 1 107 ? 42.900 15.602 41.994 1.00 72.35 107 SER B O 1
ATOM 1628 N N . SER B 1 108 ? 43.035 13.430 41.352 1.00 74.96 108 SER B N 1
ATOM 1629 C CA . SER B 1 108 ? 44.305 13.240 42.010 1.00 77.12 108 SER B CA 1
ATOM 1630 C C . SER B 1 108 ? 45.414 13.624 41.066 1.00 75.70 108 SER B C 1
ATOM 1631 O O . SER B 1 108 ? 46.557 13.686 41.462 1.00 77.75 108 SER B O 1
ATOM 1634 N N . ILE B 1 109 ? 45.084 13.869 39.810 1.00 73.16 109 ILE B N 1
ATOM 1635 C CA . ILE B 1 109 ? 46.041 14.492 38.916 1.00 72.51 109 ILE B CA 1
ATOM 1636 C C . ILE B 1 109 ? 46.199 15.933 39.344 1.00 71.46 109 ILE B C 1
ATOM 1637 O O . ILE B 1 109 ? 47.314 16.373 39.623 1.00 72.58 109 ILE B O 1
ATOM 1642 N N . SER B 1 110 ? 45.074 16.643 39.428 1.00 69.46 110 SER B N 1
ATOM 1643 C CA . SER B 1 110 ? 45.080 18.061 39.686 1.00 68.92 110 SER B CA 1
ATOM 1644 C C . SER B 1 110 ? 45.697 18.312 41.027 1.00 70.86 110 SER B C 1
ATOM 1645 O O . SER B 1 110 ? 46.427 19.273 41.271 1.00 71.29 110 SER B O 1
ATOM 1648 N N . HIS B 1 111 ? 45.357 17.426 41.933 1.00 73.04 111 HIS B N 1
ATOM 1649 C CA . HIS B 1 111 ? 45.891 17.479 43.258 1.00 75.45 111 HIS B CA 1
ATOM 1650 C C . HIS B 1 111 ? 47.374 17.327 43.135 1.00 76.22 111 HIS B C 1
ATOM 1651 O O . HIS B 1 111 ? 48.097 18.197 43.586 1.00 77.03 111 HIS B O 1
ATOM 1658 N N . ASP B 1 112 ? 47.810 16.267 42.442 1.00 76.46 112 ASP B N 1
ATOM 1659 C CA . ASP B 1 112 ? 49.235 15.880 42.358 1.00 79.13 112 ASP B CA 1
ATOM 1660 C C . ASP B 1 112 ? 50.144 16.836 41.566 1.00 78.46 112 ASP B C 1
ATOM 1661 O O . ASP B 1 112 ? 51.313 17.011 41.926 1.00 80.85 112 ASP B O 1
ATOM 16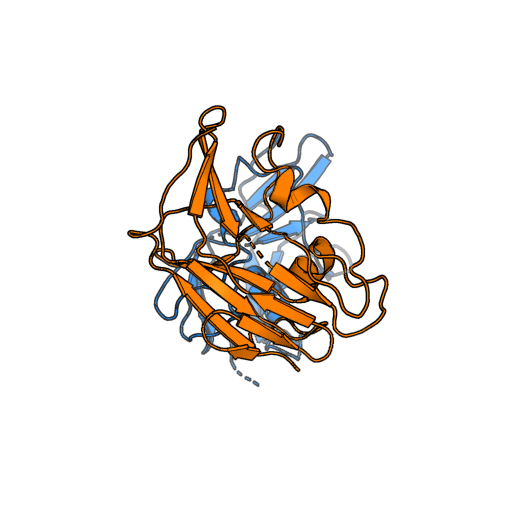66 N N . TYR B 1 113 ? 49.610 17.482 40.522 1.00 75.28 113 TYR B N 1
ATOM 1667 C CA . TYR B 1 113 ? 50.450 18.232 39.561 1.00 75.92 113 TYR B CA 1
ATOM 1668 C C . TYR B 1 113 ? 50.113 19.672 39.239 1.00 73.78 113 TYR B C 1
ATOM 1669 O O . TYR B 1 113 ? 50.842 20.305 38.510 1.00 75.34 113 TYR B O 1
ATOM 1678 N N . ILE B 1 114 ? 49.043 20.222 39.773 1.00 71.75 114 ILE B N 1
ATOM 1679 C CA . ILE B 1 114 ? 48.611 21.568 39.371 1.00 70.27 114 ILE B CA 1
ATOM 1680 C C . ILE B 1 114 ? 48.356 22.476 40.530 1.00 71.14 114 ILE B C 1
ATOM 1681 O O . ILE B 1 114 ? 47.649 22.097 41.487 1.00 72.04 114 ILE B O 1
ATOM 1686 N N . ASN B 1 115 ? 48.921 23.672 40.459 1.00 72.40 115 ASN B N 1
ATOM 1687 C CA . ASN B 1 115 ? 48.587 24.689 41.407 1.00 72.44 115 ASN B CA 1
ATOM 1688 C C . ASN B 1 115 ? 47.975 25.811 40.640 1.00 70.90 115 ASN B C 1
ATOM 1689 O O . ASN B 1 115 ? 48.527 26.168 39.618 1.00 72.00 115 ASN B O 1
ATOM 1694 N N . ILE B 1 116 ? 46.818 26.321 41.085 1.00 69.47 116 ILE B N 1
ATOM 1695 C CA . ILE B 1 116 ? 46.303 27.591 40.583 1.00 69.71 116 ILE B CA 1
ATOM 1696 C C . ILE B 1 116 ? 46.614 28.716 41.557 1.00 70.99 116 ILE B C 1
ATOM 1697 O O . ILE B 1 116 ? 46.483 28.553 42.763 1.00 71.68 116 ILE B O 1
ATOM 1702 N N . THR B 1 117 ? 47.022 29.852 41.005 1.00 72.26 117 THR B N 1
ATOM 1703 C CA . THR B 1 117 ? 47.185 31.088 41.749 1.00 73.88 117 THR B CA 1
ATOM 1704 C C . THR B 1 117 ? 46.561 32.250 40.995 1.00 74.86 117 THR B C 1
ATOM 1705 O O . THR B 1 117 ? 46.304 32.157 39.791 1.00 74.74 117 THR B O 1
ATOM 1709 N N . GLN B 1 118 ? 46.333 33.341 41.727 1.00 76.63 118 GLN B N 1
ATOM 1710 C CA . GLN B 1 118 ? 45.689 34.539 41.199 1.00 78.67 118 GLN B CA 1
ATOM 1711 C C . GLN B 1 118 ? 46.388 35.775 41.723 1.00 81.81 118 GLN B C 1
ATOM 1712 O O . GLN B 1 118 ? 46.563 35.918 42.909 1.00 82.63 118 GLN B O 1
ATOM 1718 N N . ASP B 1 119 ? 46.751 36.677 40.820 1.00 84.66 119 ASP B N 1
ATOM 1719 C CA . ASP B 1 119 ? 47.513 37.850 41.150 1.00 88.05 119 ASP B CA 1
ATOM 1720 C C . ASP B 1 119 ? 46.682 38.786 42.002 1.00 88.84 119 ASP B C 1
ATOM 1721 O O . ASP B 1 119 ? 45.472 38.796 41.876 1.00 87.99 119 ASP B O 1
ATOM 1726 N N . ASP B 1 120 ? 47.335 39.540 42.886 1.00 90.85 120 ASP B N 1
ATOM 1727 C CA . ASP B 1 120 ? 46.636 40.466 43.767 1.00 92.54 120 ASP B CA 1
ATOM 1728 C C . ASP B 1 120 ? 47.547 41.608 44.159 1.00 95.51 120 ASP B C 1
ATOM 1729 O O . ASP B 1 120 ? 48.737 41.566 43.902 1.00 96.44 120 ASP B O 1
ATOM 1734 N N . LYS B 1 121 ? 46.985 42.619 44.805 1.00 97.39 121 LYS B N 1
ATOM 1735 C CA . LYS B 1 121 ? 47.663 43.870 44.954 1.00 101.43 121 LYS B CA 1
ATOM 1736 C C . LYS B 1 121 ? 49.053 43.693 45.567 1.00 101.93 121 LYS B C 1
ATOM 1737 O O . LYS B 1 121 ? 50.030 44.207 45.010 1.00 104.74 121 LYS B O 1
ATOM 1743 N N . ASN B 1 122 ? 49.161 42.953 46.672 1.00 99.89 122 ASN B N 1
ATOM 1744 C CA . ASN B 1 122 ? 50.474 42.753 47.349 1.00 101.06 122 ASN B CA 1
ATOM 1745 C C . ASN B 1 122 ? 51.023 41.349 47.324 1.00 97.67 122 ASN B C 1
ATOM 1746 O O . ASN B 1 122 ? 52.190 41.137 47.603 1.00 99.22 122 ASN B O 1
ATOM 1751 N N . THR B 1 123 ? 50.158 40.401 46.995 1.00 92.95 123 THR B N 1
ATOM 1752 C CA . THR B 1 123 ? 50.436 39.000 47.134 1.00 89.82 123 THR B CA 1
ATOM 1753 C C . THR B 1 123 ? 50.119 38.295 45.857 1.00 86.46 123 THR B C 1
ATOM 1754 O O . THR B 1 123 ? 49.452 38.834 44.987 1.00 85.12 123 THR B O 1
ATOM 1758 N N . VAL B 1 124 ? 50.585 37.068 45.748 1.00 85.69 124 VAL B N 1
ATOM 1759 C CA . VAL B 1 124 ? 50.104 36.166 44.694 1.00 83.15 124 VAL B CA 1
ATOM 1760 C C . VAL B 1 124 ? 49.358 35.011 45.368 1.00 81.09 124 VAL B C 1
ATOM 1761 O O . VAL B 1 124 ? 49.946 34.162 46.043 1.00 81.40 124 VAL B O 1
ATOM 1765 N N . ASN B 1 125 ? 48.055 34.982 45.146 1.00 80.10 125 ASN B N 1
ATOM 1766 C CA . ASN B 1 125 ? 47.150 34.187 45.935 1.00 80.04 125 ASN B CA 1
ATOM 1767 C C . ASN B 1 125 ? 46.961 32.756 45.469 1.00 79.02 125 ASN B C 1
ATOM 1768 O O . ASN B 1 125 ? 46.601 32.523 44.318 1.00 76.93 125 ASN B O 1
ATOM 1773 N N . LYS B 1 126 ? 47.145 31.807 46.361 1.00 81.47 126 LYS B N 1
ATOM 1774 C CA . LYS B 1 126 ? 46.923 30.428 46.040 1.00 81.00 126 LYS B CA 1
ATOM 1775 C C . LYS B 1 126 ? 45.468 30.221 46.131 1.00 79.26 126 LYS B C 1
ATOM 1776 O O . LYS B 1 126 ? 44.842 30.711 47.037 1.00 81.03 126 LYS B O 1
ATOM 1782 N N . LEU B 1 127 ? 44.923 29.462 45.206 1.00 77.14 127 LEU B N 1
ATOM 1783 C CA . LEU B 1 127 ? 43.458 29.275 45.158 1.00 76.33 127 LEU B CA 1
ATOM 1784 C C . LEU B 1 127 ? 42.980 27.906 45.634 1.00 77.05 127 LEU B C 1
ATOM 1785 O O . LEU B 1 127 ? 43.495 26.867 45.209 1.00 76.13 127 LEU B O 1
ATOM 1790 N N . ARG B 1 128 ? 41.973 27.903 46.497 1.00 79.62 128 ARG B N 1
ATOM 1791 C CA . ARG B 1 128 ? 41.456 26.651 47.028 1.00 81.49 128 ARG B CA 1
ATOM 1792 C C . ARG B 1 128 ? 40.563 25.868 46.109 1.00 79.76 128 ARG B C 1
ATOM 1793 O O . ARG B 1 128 ? 40.005 26.396 45.191 1.00 78.95 128 ARG B O 1
ATOM 1801 N N . ASP B 1 129 ? 40.370 24.606 46.415 1.00 80.75 129 ASP B N 1
ATOM 1802 C CA . ASP B 1 129 ? 39.538 23.765 45.597 1.00 80.22 129 ASP B CA 1
ATOM 1803 C C . ASP B 1 129 ? 38.139 24.117 45.863 1.00 82.19 129 ASP B C 1
ATOM 1804 O O . ASP B 1 129 ? 37.777 24.345 46.997 1.00 85.11 129 ASP B O 1
ATOM 1809 N N . GLY B 1 130 ? 37.353 24.174 44.800 1.00 82.15 130 GLY B N 1
ATOM 1810 C CA . GLY B 1 130 ? 35.952 24.505 44.903 1.00 85.63 130 GLY B CA 1
ATOM 1811 C C . GLY B 1 130 ? 34.997 23.312 44.839 1.00 88.14 130 GLY B C 1
ATOM 1812 O O . GLY B 1 130 ? 35.222 22.334 44.103 1.00 86.54 130 GLY B O 1
ATOM 1813 N N . TYR B 1 131 ? 33.917 23.404 45.621 1.00 92.95 131 TYR B N 1
ATOM 1814 C CA . TYR B 1 131 ? 32.860 22.412 45.586 1.00 96.24 131 TYR B CA 1
ATOM 1815 C C . TYR B 1 131 ? 31.529 23.123 45.381 1.00 100.09 131 TYR B C 1
ATOM 1816 O O . TYR B 1 131 ? 31.229 24.152 46.005 1.00 102.16 131 TYR B O 1
ATOM 1825 N N . LEU B 1 132 ? 30.759 22.553 44.461 1.00 101.29 132 LEU B N 1
ATOM 1826 C CA . LEU B 1 132 ? 29.483 23.093 44.053 1.00 105.54 132 LEU B CA 1
ATOM 1827 C C . LEU B 1 132 ? 28.346 22.413 44.767 1.00 111.70 132 LEU B C 1
ATOM 1828 O O . LEU B 1 132 ? 28.365 21.191 44.939 1.00 111.59 132 LEU B O 1
ATOM 1833 N N . LEU B 1 133 ? 27.333 23.199 45.135 1.00 117.60 133 LEU B N 1
ATOM 1834 C CA . LEU B 1 133 ? 26.177 22.656 45.851 1.00 124.84 133 LEU B CA 1
ATOM 1835 C C . LEU B 1 133 ? 25.568 21.456 45.124 1.00 126.15 133 LEU B C 1
ATOM 1836 O O . LEU B 1 133 ? 25.450 20.385 45.703 1.00 127.90 133 LEU B O 1
ATOM 1841 N N . SER B 1 134 ? 25.197 21.622 43.864 1.00 125.94 134 SER B N 1
ATOM 1842 C CA . SER B 1 134 ? 24.805 20.482 43.054 1.00 126.75 134 SER B CA 1
ATOM 1843 C C . SER B 1 134 ? 25.611 20.546 41.787 1.00 121.09 134 SER B C 1
ATOM 1844 O O . SER B 1 134 ? 26.484 21.400 41.629 1.00 117.00 134 SER B O 1
ATOM 1847 N N . ASP B 1 135 ? 25.322 19.651 40.863 1.00 121.45 135 ASP B N 1
ATOM 1848 C CA . ASP B 1 135 ? 26.071 19.669 39.628 1.00 117.09 135 ASP B CA 1
ATOM 1849 C C . ASP B 1 135 ? 25.319 18.987 38.521 1.00 118.87 135 ASP B C 1
ATOM 1850 O O . ASP B 1 135 ? 25.925 18.345 37.676 1.00 115.69 135 ASP B O 1
ATOM 1855 N N . LYS B 1 136 ? 24.001 19.103 38.504 1.00 124.31 136 LYS B N 1
ATOM 1856 C CA . LYS B 1 136 ? 23.291 18.599 37.350 1.00 126.77 136 LYS B CA 1
ATOM 1857 C C . LYS B 1 136 ? 23.918 19.293 36.151 1.00 122.26 136 LYS B C 1
ATOM 1858 O O . LYS B 1 136 ? 24.172 18.676 35.133 1.00 120.65 136 LYS B O 1
ATOM 1864 N N . LYS B 1 137 ? 24.252 20.563 36.327 1.00 119.59 137 LYS B N 1
ATOM 1865 C CA . LYS B 1 137 ? 24.744 21.405 35.240 1.00 117.07 137 LYS B CA 1
ATOM 1866 C C . LYS B 1 137 ? 25.979 20.869 34.523 1.00 109.80 137 LYS B C 1
ATOM 1867 O O . LYS B 1 137 ? 25.988 20.740 33.301 1.00 109.63 137 LYS B O 1
ATOM 1873 N N . TYR B 1 138 ? 27.017 20.555 35.290 1.00 103.54 138 TYR B N 1
ATOM 1874 C CA . TYR B 1 138 ? 28.292 20.136 34.699 1.00 98.01 138 TYR B CA 1
ATOM 1875 C C . TYR B 1 138 ? 28.593 18.650 34.759 1.00 95.61 138 TYR B C 1
ATOM 1876 O O . TYR B 1 138 ? 29.710 18.232 34.450 1.00 91.08 138 TYR B O 1
ATOM 1885 N N . LYS B 1 139 ? 27.584 17.854 35.097 1.00 99.05 139 LYS B N 1
ATOM 1886 C CA . LYS B 1 139 ? 27.729 16.398 35.227 1.00 98.40 139 LYS B CA 1
ATOM 1887 C C . LYS B 1 139 ? 28.491 15.763 34.084 1.00 95.46 139 LYS B C 1
ATOM 1888 O O . LYS B 1 139 ? 29.191 14.789 34.266 1.00 92.93 139 LYS B O 1
ATOM 1894 N N . ASP B 1 140 ? 28.329 16.316 32.901 1.00 96.62 140 ASP B N 1
ATOM 1895 C CA . ASP B 1 140 ? 29.024 15.851 31.712 1.00 95.06 140 ASP B CA 1
ATOM 1896 C C . ASP B 1 140 ? 30.557 15.895 31.868 1.00 87.98 140 ASP B C 1
ATOM 1897 O O . ASP B 1 140 ? 31.276 15.070 31.302 1.00 85.77 140 ASP B O 1
ATOM 1902 N N . TRP B 1 141 ? 31.034 16.861 32.650 1.00 84.24 141 TRP B N 1
ATOM 1903 C CA . TRP B 1 141 ? 32.470 17.092 32.837 1.00 79.50 141 TRP B CA 1
ATOM 1904 C C . TRP B 1 141 ? 33.037 16.729 34.185 1.00 76.38 141 TRP B C 1
ATOM 1905 O O . TRP B 1 141 ? 34.250 16.805 34.363 1.00 73.68 141 TRP B O 1
ATOM 1916 N N . THR B 1 142 ? 32.185 16.389 35.139 1.00 77.12 142 THR B N 1
ATOM 1917 C CA . THR B 1 142 ? 32.643 16.087 36.461 1.00 75.09 142 THR B CA 1
ATOM 1918 C C . THR B 1 142 ? 32.453 14.594 36.813 1.00 76.21 142 THR B C 1
ATOM 1919 O O . THR B 1 142 ? 33.262 13.999 37.527 1.00 75.28 142 THR B O 1
ATOM 1923 N N . GLU B 1 143 ? 31.437 13.956 36.270 1.00 78.68 143 GLU B N 1
ATOM 1924 C CA . GLU B 1 143 ? 31.127 12.583 36.627 1.00 80.14 143 GLU B CA 1
ATOM 1925 C C . GLU B 1 143 ? 32.298 11.613 36.628 1.00 77.40 143 GLU B C 1
ATOM 1926 O O . GLU B 1 143 ? 32.220 10.527 37.218 1.00 78.69 143 GLU B O 1
ATOM 1932 N N . HIS B 1 144 ? 33.374 11.960 35.960 1.00 74.09 144 HIS B N 1
ATOM 1933 C CA . HIS B 1 144 ? 34.510 11.081 36.020 1.00 73.27 144 HIS B CA 1
ATOM 1934 C C . HIS B 1 144 ? 35.684 11.645 36.730 1.00 70.74 144 HIS B C 1
ATOM 1935 O O . HIS B 1 144 ? 36.784 11.147 36.558 1.00 69.64 144 HIS B O 1
ATOM 1942 N N . ASN B 1 145 ? 35.479 12.648 37.570 1.00 70.12 145 ASN B N 1
ATOM 1943 C CA . ASN B 1 145 ? 36.615 13.268 38.238 1.00 67.80 145 ASN B CA 1
ATOM 1944 C C . ASN B 1 145 ? 37.271 12.357 39.243 1.00 68.86 145 ASN B C 1
ATOM 1945 O O . ASN B 1 145 ? 38.361 12.627 39.665 1.00 68.27 145 ASN B O 1
ATOM 1950 N N . GLN B 1 146 ? 36.630 11.264 39.595 1.00 71.94 146 GLN B N 1
ATOM 1951 C CA . GLN B 1 146 ? 37.192 10.356 40.561 1.00 74.85 146 GLN B CA 1
ATOM 1952 C C . GLN B 1 146 ? 37.659 9.050 39.958 1.00 75.12 146 GLN B C 1
ATOM 1953 O O . GLN B 1 146 ? 38.220 8.227 40.644 1.00 77.52 146 GLN B O 1
ATOM 1959 N N . ASP B 1 147 ? 37.394 8.838 38.687 1.00 73.22 147 ASP B N 1
ATOM 1960 C CA . ASP B 1 147 ? 37.445 7.517 38.134 1.00 74.52 147 ASP B CA 1
ATOM 1961 C C . ASP B 1 147 ? 38.714 7.360 37.323 1.00 73.97 147 ASP B C 1
ATOM 1962 O O . ASP B 1 147 ? 39.089 8.250 36.635 1.00 71.92 147 ASP B O 1
ATOM 1967 N N . GLN B 1 148 ? 39.368 6.214 37.374 1.00 76.94 148 GLN B N 1
ATOM 1968 C CA . GLN B 1 148 ? 40.597 6.026 36.621 1.00 77.26 148 GLN B CA 1
ATOM 1969 C C . GLN B 1 148 ? 40.353 6.065 35.099 1.00 76.52 148 GLN B C 1
ATOM 1970 O O . GLN B 1 148 ? 39.293 5.695 34.627 1.00 76.84 148 GLN B O 1
ATOM 1976 N N . ILE B 1 149 ? 41.362 6.493 34.339 1.00 76.29 149 ILE B N 1
ATOM 1977 C CA . ILE B 1 149 ? 41.295 6.512 32.869 1.00 76.99 149 ILE B CA 1
ATOM 1978 C C . ILE B 1 149 ? 42.145 5.425 32.189 1.00 80.74 149 ILE B C 1
ATOM 1979 O O . ILE B 1 149 ? 43.361 5.293 32.415 1.00 82.29 149 ILE B O 1
ATOM 1984 N N . LYS B 1 150 ? 41.486 4.669 31.321 1.00 82.86 150 LYS B N 1
ATOM 1985 C CA . LYS B 1 150 ? 42.113 3.534 30.675 1.00 86.88 150 LYS B CA 1
ATOM 1986 C C . LYS B 1 150 ? 43.322 3.974 29.815 1.00 88.13 150 LYS B C 1
ATOM 1987 O O . LYS B 1 150 ? 43.385 5.106 29.338 1.00 85.36 150 LYS B O 1
ATOM 1993 N N . LYS B 1 151 ? 44.257 3.039 29.634 1.00 92.55 151 LYS B N 1
ATOM 1994 C CA . LYS B 1 151 ? 45.549 3.329 29.060 1.00 95.05 151 LYS B CA 1
ATOM 1995 C C . LYS B 1 151 ? 45.440 4.126 27.762 1.00 95.41 151 LYS B C 1
ATOM 1996 O O . LYS B 1 151 ? 46.200 5.072 27.554 1.00 95.88 151 LYS B O 1
ATOM 2002 N N . GLY B 1 152 ? 44.502 3.830 26.902 1.00 96.21 152 GLY B N 1
ATOM 2003 C CA . GLY B 1 152 ? 44.520 4.559 25.660 1.00 97.51 152 GLY B CA 1
ATOM 2004 C C . GLY B 1 152 ? 43.569 5.712 25.615 1.00 93.45 152 GLY B C 1
ATOM 2005 O O . GLY B 1 152 ? 43.568 6.474 24.672 1.00 93.84 152 GLY B O 1
ATOM 2006 N N . LYS B 1 153 ? 42.741 5.834 26.634 1.00 89.58 153 LYS B N 1
ATOM 2007 C CA . LYS B 1 153 ? 41.550 6.635 26.513 1.00 87.67 153 LYS B CA 1
ATOM 2008 C C . LYS B 1 153 ? 41.604 8.027 27.081 1.00 83.39 153 LYS B C 1
ATOM 2009 O O . LYS B 1 153 ? 42.530 8.384 27.771 1.00 81.38 153 LYS B O 1
ATOM 2015 N N . THR B 1 154 ? 40.567 8.789 26.758 1.00 82.72 154 THR B N 1
ATOM 2016 C CA . THR B 1 154 ? 40.453 10.210 27.027 1.00 80.16 154 THR B CA 1
ATOM 2017 C C . THR B 1 154 ? 39.121 10.459 27.673 1.00 78.50 154 THR B C 1
ATOM 2018 O O . THR B 1 154 ? 38.102 10.040 27.180 1.00 80.38 154 THR B O 1
ATOM 2022 N N . ALA B 1 155 ? 39.134 11.194 28.766 1.00 75.80 155 ALA B N 1
ATOM 2023 C CA . ALA B 1 155 ? 37.907 11.615 29.406 1.00 75.06 155 ALA B CA 1
ATOM 2024 C C . ALA B 1 155 ? 37.846 13.127 29.630 1.00 73.47 155 ALA B C 1
ATOM 2025 O O . ALA B 1 155 ? 38.870 13.789 29.625 1.00 72.19 155 ALA B O 1
ATOM 2027 N N . GLN B 1 156 ? 36.638 13.642 29.832 1.00 74.32 156 GLN B N 1
ATOM 2028 C CA . GLN B 1 156 ? 36.408 15.029 30.195 1.00 73.57 156 GLN B CA 1
ATOM 2029 C C . GLN B 1 156 ? 36.435 15.186 31.705 1.00 71.52 156 GLN B C 1
ATOM 2030 O O . GLN B 1 156 ? 35.798 14.416 32.462 1.00 72.01 156 GLN B O 1
ATOM 2036 N N . ALA B 1 157 ? 37.208 16.168 32.155 1.00 70.41 157 ALA B N 1
ATOM 2037 C CA . ALA B 1 157 ? 37.297 16.500 33.590 1.00 68.79 157 ALA B CA 1
ATOM 2038 C C . ALA B 1 157 ? 37.051 17.961 33.721 1.00 68.65 157 ALA B C 1
ATOM 2039 O O . ALA B 1 157 ? 37.103 18.672 32.760 1.00 69.28 157 ALA B O 1
ATOM 2049 N N . PHE B 1 159 ? 38.023 21.146 36.719 1.00 68.51 159 PHE B N 1
ATOM 2050 C CA . PHE B 1 159 ? 38.499 21.453 38.047 1.00 68.03 159 PHE B CA 1
ATOM 2051 C C . PHE B 1 159 ? 38.136 22.832 38.495 1.00 68.43 159 PHE B C 1
ATOM 2052 O O . PHE B 1 159 ? 38.399 23.806 37.809 1.00 69.30 159 PHE B O 1
ATOM 2060 N N . ILE B 1 160 ? 37.588 22.907 39.686 1.00 68.97 160 ILE B N 1
ATOM 2061 C CA . ILE B 1 160 ? 37.065 24.144 40.207 1.00 70.79 160 ILE B CA 1
ATOM 2062 C C . ILE B 1 160 ? 37.916 24.687 41.323 1.00 69.99 160 ILE B C 1
ATOM 2063 O O . ILE B 1 160 ? 38.300 23.934 42.240 1.00 70.01 160 ILE B O 1
ATOM 2068 N N . TYR B 1 161 ? 38.166 25.994 41.276 1.00 69.51 161 TYR B N 1
ATOM 2069 C CA . TYR B 1 161 ? 38.855 26.654 42.346 1.00 69.43 161 TYR B CA 1
ATOM 2070 C C . TYR B 1 161 ? 38.089 27.863 42.708 1.00 71.85 161 TYR B C 1
ATOM 2071 O O . TYR B 1 161 ? 37.384 28.421 41.894 1.00 72.76 161 TYR B O 1
ATOM 2080 N N . GLU B 1 162 ? 38.235 28.230 43.974 1.00 73.65 162 GLU B N 1
ATOM 2081 C CA . GLU B 1 162 ? 37.393 29.172 44.656 1.00 76.66 162 GLU B CA 1
ATOM 2082 C C . GLU B 1 162 ? 38.095 30.442 44.409 1.00 75.43 162 GLU B C 1
ATOM 2083 O O . GLU B 1 162 ? 39.236 30.549 44.785 1.00 75.22 162 GLU B O 1
ATOM 2089 N N . LEU B 1 163 ? 37.479 31.379 43.709 1.00 75.87 163 LEU B N 1
ATOM 2090 C CA . LEU B 1 163 ? 38.154 32.660 43.404 1.00 75.22 163 LEU B CA 1
ATOM 2091 C C . LEU B 1 163 ? 38.201 33.568 44.626 1.00 76.57 163 LEU B C 1
ATOM 2092 O O . LEU B 1 163 ? 37.346 33.495 45.511 1.00 78.75 163 LEU B O 1
ATOM 2097 N N . ARG B 1 164 ? 39.196 34.437 44.650 1.00 75.60 164 ARG B N 1
ATOM 2098 C CA . ARG B 1 164 ? 39.290 35.492 45.629 1.00 77.49 164 ARG B CA 1
ATOM 20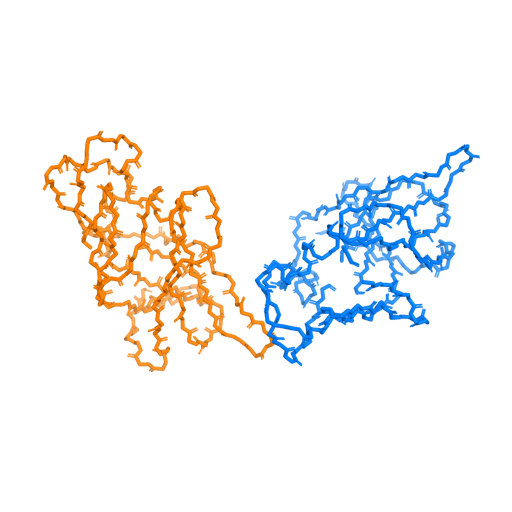99 C C . ARG B 1 164 ? 39.975 36.630 44.934 1.00 80.05 164 ARG B C 1
ATOM 2100 O O . ARG B 1 164 ? 41.161 36.574 44.677 1.00 79.34 164 ARG B O 1
ATOM 2108 N N . GLY B 1 165 ? 39.208 37.654 44.606 1.00 84.60 165 GLY B N 1
ATOM 2109 C CA . GLY B 1 165 ? 39.689 38.754 43.789 1.00 87.41 165 GLY B CA 1
ATOM 2110 C C . GLY B 1 165 ? 39.414 38.592 42.307 1.00 87.57 165 GLY B C 1
ATOM 2111 O O . GLY B 1 165 ? 38.647 37.718 41.868 1.00 86.52 165 GLY B O 1
ATOM 2112 N N . ASP B 1 166 ? 40.084 39.452 41.551 1.00 89.58 166 ASP B N 1
ATOM 2113 C CA . ASP B 1 166 ? 39.814 39.645 40.143 1.00 91.54 166 ASP B CA 1
ATOM 2114 C C . ASP B 1 166 ? 41.128 39.885 39.406 1.00 90.55 166 ASP B C 1
ATOM 2115 O O . ASP B 1 166 ? 41.182 40.610 38.407 1.00 93.99 166 ASP B O 1
ATOM 2120 N N . GLY B 1 167 ? 42.196 39.271 39.894 1.00 86.29 167 GLY B N 1
ATOM 2121 C CA . GLY B 1 167 ? 43.485 39.473 39.287 1.00 85.76 167 GLY B CA 1
ATOM 2122 C C . GLY B 1 167 ? 43.605 38.387 38.267 1.00 83.08 167 GLY B C 1
ATOM 2123 O O . GLY B 1 167 ? 42.776 37.511 38.195 1.00 79.80 167 GLY B O 1
ATOM 2124 N N . ASN B 1 168 ? 44.662 38.453 37.480 1.00 84.39 168 ASN B N 1
ATOM 2125 C CA . ASN B 1 168 ? 44.904 37.471 36.448 1.00 83.25 168 ASN B CA 1
ATOM 2126 C C . ASN B 1 168 ? 45.244 36.164 37.057 1.00 78.98 168 ASN B C 1
ATOM 2127 O O . ASN B 1 168 ? 45.685 36.116 38.170 1.00 76.61 168 ASN B O 1
ATOM 2132 N N . ILE B 1 169 ? 45.022 35.103 36.296 1.00 78.32 169 ILE B N 1
ATOM 2133 C CA . ILE B 1 169 ? 45.209 33.751 36.793 1.00 75.43 169 ILE B CA 1
ATOM 2134 C C . ILE B 1 169 ? 46.410 33.103 36.179 1.00 76.01 169 ILE B C 1
ATOM 2135 O O . ILE B 1 169 ? 46.712 33.323 34.990 1.00 78.88 169 ILE B O 1
ATOM 2140 N N . ASN B 1 170 ? 47.051 32.278 37.011 1.00 73.98 170 ASN B N 1
ATOM 2141 C CA . ASN B 1 170 ? 48.147 31.443 36.621 1.00 74.45 170 ASN B CA 1
ATOM 2142 C C . ASN B 1 170 ? 47.814 30.039 36.938 1.00 71.77 170 ASN B C 1
ATOM 2143 O O . ASN B 1 170 ? 47.415 29.741 38.038 1.00 70.43 170 ASN B O 1
ATOM 2148 N N . LEU B 1 171 ? 47.905 29.200 35.915 1.00 72.00 171 LEU B N 1
ATOM 2149 C CA . LEU B 1 171 ? 47.940 27.772 36.067 1.00 69.77 171 LEU B CA 1
ATOM 2150 C C . LEU B 1 171 ? 49.391 27.343 36.165 1.00 71.24 171 LEU B C 1
ATOM 2151 O O . LEU B 1 171 ? 50.150 27.512 35.210 1.00 73.89 171 LEU B O 1
ATOM 2156 N N . ASN B 1 172 ? 49.775 26.760 37.287 1.00 69.85 172 ASN B N 1
ATOM 2157 C CA . ASN B 1 172 ? 51.115 26.267 37.414 1.00 72.77 172 ASN B CA 1
ATOM 2158 C C . ASN B 1 172 ? 51.165 24.767 37.281 1.00 72.25 172 ASN B C 1
ATOM 2159 O O . ASN B 1 172 ? 50.186 24.105 37.482 1.00 69.60 172 ASN B O 1
ATOM 2164 N N . VAL B 1 173 ? 52.314 24.227 36.931 1.00 75.75 173 VAL B N 1
ATOM 2165 C CA . VAL B 1 173 ? 52.449 22.796 36.856 1.00 76.57 173 VAL B CA 1
ATOM 2166 C C . VAL B 1 173 ? 53.736 22.426 37.573 1.00 80.80 173 VAL B C 1
ATOM 2167 O O . VAL B 1 173 ? 54.700 23.151 37.475 1.00 84.01 173 VAL B O 1
ATOM 2171 N N . HIS B 1 174 ? 53.718 21.351 38.351 1.00 81.65 174 HIS B N 1
ATOM 2172 C CA . HIS B 1 174 ? 54.868 20.977 39.182 1.00 87.48 174 HIS B CA 1
ATOM 2173 C C . HIS B 1 174 ? 55.070 19.460 39.150 1.00 90.52 174 HIS B C 1
ATOM 2174 O O . HIS B 1 174 ? 54.107 18.741 38.987 1.00 87.79 174 HIS B O 1
ATOM 2181 N N . LYS B 1 175 ? 56.293 18.956 39.322 1.00 97.64 175 LYS B N 1
ATOM 2182 C CA . LYS B 1 175 ? 56.487 17.490 39.337 1.00 101.53 175 LYS B CA 1
ATOM 2183 C C . LYS B 1 175 ? 55.821 16.886 40.581 1.00 101.59 175 LYS B C 1
ATOM 2184 O O . LYS B 1 175 ? 55.490 17.619 41.527 1.00 100.55 175 LYS B O 1
ATOM 2190 N N . TYR B 1 176 ? 55.640 15.563 40.593 1.00 104.16 176 TYR B N 1
ATOM 2191 C CA . TYR B 1 176 ? 54.777 14.912 41.596 1.00 103.83 176 TYR B CA 1
ATOM 2192 C C . TYR B 1 176 ? 54.992 15.444 43.033 1.00 105.93 176 TYR B C 1
ATOM 2193 O O . TYR B 1 176 ? 54.131 16.131 43.623 1.00 102.54 176 TYR B O 1
ATOM 2202 N N . SER B 1 177 ? 56.161 15.153 43.580 1.00 112.61 177 SER B N 1
ATOM 2203 C CA . SER B 1 177 ? 56.426 15.458 44.962 1.00 115.94 177 SER B CA 1
ATOM 2204 C C . SER B 1 177 ? 56.570 16.966 45.085 1.00 114.16 177 SER B C 1
ATOM 2205 O O . SER B 1 177 ? 55.712 17.625 45.664 1.00 110.48 177 SER B O 1
ATOM 2208 N N . GLU B 1 178 ? 57.621 17.498 44.458 1.00 117.42 178 GLU B N 1
ATOM 2209 C CA . GLU B 1 178 ? 58.060 18.894 44.644 1.00 117.89 178 GLU B CA 1
ATOM 2210 C C . GLU B 1 178 ? 57.066 19.848 43.985 1.00 110.72 178 GLU B C 1
ATOM 2211 O O . GLU B 1 178 ? 56.643 19.601 42.856 1.00 107.44 178 GLU B O 1
ATOM 2217 N N . ASP B 1 179 ? 56.707 20.932 44.678 1.00 108.90 179 ASP B N 1
ATOM 2218 C CA . ASP B 1 179 ? 55.729 21.892 44.134 1.00 103.24 179 ASP B CA 1
ATOM 2219 C C . ASP B 1 179 ? 56.362 23.237 43.665 1.00 103.23 179 ASP B C 1
ATOM 2220 O O . ASP B 1 179 ? 55.694 24.271 43.493 1.00 99.24 179 ASP B O 1
ATOM 2225 N N . LYS B 1 180 ? 57.655 23.187 43.403 1.00 107.70 180 LYS B N 1
ATOM 2226 C CA . LYS B 1 180 ? 58.257 24.175 42.549 1.00 108.37 180 LYS B CA 1
ATOM 2227 C C . LYS B 1 180 ? 57.632 24.105 41.165 1.00 103.97 180 LYS B C 1
ATOM 2228 O O . LYS B 1 180 ? 57.642 23.053 40.517 1.00 103.99 180 LYS B O 1
ATOM 2234 N N . THR B 1 181 ? 57.069 25.229 40.740 1.00 100.27 181 THR B N 1
ATOM 2235 C CA . THR B 1 181 ? 56.491 25.379 39.408 1.00 97.05 181 THR B CA 1
ATOM 2236 C C . THR B 1 181 ? 57.500 25.204 38.298 1.00 101.19 181 THR B C 1
ATOM 2237 O O . THR B 1 181 ? 58.544 25.820 38.299 1.00 105.69 181 THR B O 1
ATOM 2241 N N . VAL B 1 182 ? 57.120 24.380 37.336 1.00 99.83 182 VAL B N 1
ATOM 2242 C CA . VAL B 1 182 ? 57.976 23.907 36.271 1.00 104.48 182 VAL B CA 1
ATOM 2243 C C . VAL B 1 182 ? 57.582 24.582 34.957 1.00 104.43 182 VAL B C 1
ATOM 2244 O O . VAL B 1 182 ? 58.405 24.725 34.046 1.00 109.52 182 VAL B O 1
ATOM 2248 N N . ASP B 1 183 ? 56.325 24.994 34.860 1.00 99.29 183 ASP B N 1
ATOM 2249 C CA . ASP B 1 183 ? 55.810 25.631 33.667 1.00 99.63 183 ASP B CA 1
ATOM 2250 C C . ASP B 1 183 ? 54.458 26.169 34.054 1.00 94.01 183 ASP B C 1
ATOM 2251 O O . ASP B 1 183 ? 53.874 25.763 35.042 1.00 90.18 183 ASP B O 1
ATOM 2256 N N . SER B 1 184 ? 53.932 27.054 33.238 1.00 94.59 184 SER B N 1
ATOM 2257 C CA . SER B 1 184 ? 52.791 27.834 33.631 1.00 91.01 184 SER B CA 1
ATOM 2258 C C . SER B 1 184 ? 52.027 28.395 32.445 1.00 91.74 184 SER B C 1
ATOM 2259 O O . SER B 1 184 ? 52.538 28.493 31.339 1.00 96.45 184 SER B O 1
ATOM 2262 N N . LYS B 1 185 ? 50.786 28.771 32.685 1.00 88.65 185 LYS B N 1
ATOM 2263 C CA . LYS B 1 185 ? 49.994 29.480 31.689 1.00 90.35 185 LYS B CA 1
ATOM 2264 C C . LYS B 1 185 ? 49.162 30.518 32.401 1.00 88.24 185 LYS B C 1
ATOM 2265 O O . LYS B 1 185 ? 48.692 30.311 33.505 1.00 84.56 185 LYS B O 1
ATOM 2271 N N . SER B 1 186 ? 48.980 31.652 31.766 1.00 91.40 186 SER B N 1
ATOM 2272 C CA . SER B 1 186 ? 48.276 32.720 32.420 1.00 90.40 186 SER B CA 1
ATOM 2273 C C . SER B 1 186 ? 47.048 33.086 31.634 1.00 90.99 186 SER B C 1
ATOM 2274 O O . SER B 1 186 ? 47.008 32.944 30.391 1.00 94.93 186 SER B O 1
ATOM 2277 N N . PHE B 1 187 ? 46.053 33.573 32.358 1.00 88.00 187 PHE B N 1
ATOM 2278 C CA . PHE B 1 187 ? 44.836 34.010 31.725 1.00 89.31 187 PHE B CA 1
ATOM 2279 C C . PHE B 1 187 ? 44.429 35.380 32.198 1.00 90.21 187 PHE B C 1
ATOM 2280 O O . PHE B 1 187 ? 44.390 35.626 33.409 1.00 87.44 187 PHE B O 1
ATOM 2288 N N . LYS B 1 188 ? 44.134 36.278 31.255 1.00 94.20 188 LYS B N 1
ATOM 2289 C CA . LYS B 1 188 ? 43.635 37.588 31.647 1.00 96.01 188 LYS B CA 1
ATOM 2290 C C . LYS B 1 188 ? 42.218 37.399 32.144 1.00 92.97 188 LYS B C 1
ATOM 2291 O O . LYS B 1 188 ? 41.380 36.806 31.477 1.00 93.30 188 LYS B O 1
ATOM 2297 N N . PHE B 1 189 ? 42.000 37.868 33.363 1.00 89.91 189 PHE B N 1
ATOM 2298 C CA . PHE B 1 189 ? 40.735 37.742 34.052 1.00 87.83 189 PHE B CA 1
ATOM 2299 C C . PHE B 1 189 ? 39.664 38.533 33.356 1.00 92.69 189 PHE B C 1
ATOM 2300 O O . PHE B 1 189 ? 38.530 38.091 33.165 1.00 93.05 189 PHE B O 1
ATOM 2308 N N . SER B 1 190 ? 40.060 39.742 32.997 1.00 96.87 190 SER B N 1
ATOM 2309 C CA . SER B 1 190 ? 39.201 40.664 32.319 1.00 102.59 190 SER B CA 1
ATOM 2310 C C . SER B 1 190 ? 38.477 39.981 31.146 1.00 104.47 190 SER B C 1
ATOM 2311 O O . SER B 1 190 ? 37.357 40.366 30.842 1.00 109.22 190 SER B O 1
ATOM 2314 N N . LYS B 1 191 ? 39.069 38.964 30.512 1.00 101.33 191 LYS B N 1
ATOM 2315 C CA . LYS B 1 191 ? 38.499 38.441 29.267 1.00 104.75 191 LYS B CA 1
ATOM 2316 C C . LYS B 1 191 ? 37.861 37.039 29.364 1.00 100.46 191 LYS B C 1
ATOM 2317 O O . LYS B 1 191 ? 37.506 36.432 28.354 1.00 102.95 191 LYS B O 1
ATOM 2323 N N . LEU B 1 192 ? 37.636 36.569 30.579 1.00 95.05 192 LEU B N 1
ATOM 2324 C CA . LEU B 1 192 ? 36.984 35.282 30.786 1.00 91.71 192 LEU B CA 1
ATOM 2325 C C . LEU B 1 192 ? 35.487 35.384 30.791 1.00 95.45 192 LEU B C 1
ATOM 2326 O O . LEU B 1 192 ? 34.939 36.287 31.414 1.00 97.68 192 LEU B O 1
ATOM 2331 N N . LYS B 1 193 ? 34.820 34.416 30.174 1.00 96.67 193 LYS B N 1
ATOM 2332 C CA . LYS B 1 193 ? 33.361 34.430 30.124 1.00 101.14 193 LYS B CA 1
ATOM 2333 C C . LYS B 1 193 ? 32.822 33.929 31.469 1.00 97.37 193 LYS B C 1
ATOM 2334 O O . LYS B 1 193 ? 33.506 33.205 32.171 1.00 91.05 193 LYS B O 1
ATOM 2340 N N . THR B 1 194 ? 31.612 34.341 31.836 1.00 101.84 194 THR B N 1
ATOM 2341 C CA . THR B 1 194 ? 31.111 34.151 33.204 1.00 100.20 194 THR B CA 1
ATOM 2342 C C . THR B 1 194 ? 29.682 33.593 33.171 1.00 104.75 194 THR B C 1
ATOM 2343 O O . THR B 1 194 ? 28.786 34.250 32.641 1.00 111.50 194 THR B O 1
ATOM 2347 N N . GLU B 1 195 ? 29.511 32.380 33.737 1.00 101.94 195 GLU B N 1
ATOM 2348 C CA . GLU B 1 195 ? 28.244 31.627 33.762 1.00 106.22 195 GLU B CA 1
ATOM 2349 C C . GLU B 1 195 ? 27.647 31.591 35.176 1.00 106.93 195 GLU B C 1
ATOM 2350 O O . GLU B 1 195 ? 28.313 31.195 36.112 1.00 101.89 195 GLU B O 1
ATOM 2356 N N . ASP B 1 196 ? 26.388 31.984 35.321 1.00 114.63 196 ASP B N 1
ATOM 2357 C CA . ASP B 1 196 ? 25.683 31.945 36.610 1.00 117.09 196 ASP B CA 1
ATOM 2358 C C . ASP B 1 196 ? 25.276 30.530 37.104 1.00 116.23 196 ASP B C 1
ATOM 2359 O O . ASP B 1 196 ? 25.674 29.505 36.521 1.00 112.29 196 ASP B O 1
ATOM 2364 N N . PHE B 1 197 ? 24.506 30.502 38.202 1.00 120.58 197 PHE B N 1
ATOM 2365 C CA . PHE B 1 197 ? 24.015 29.258 38.817 1.00 121.69 197 PHE B CA 1
ATOM 2366 C C . PHE B 1 197 ? 22.684 29.436 39.612 1.00 129.87 197 PHE B C 1
ATOM 2367 O O . PHE B 1 197 ? 22.571 30.254 40.529 1.00 132.69 197 PHE B O 1
#

B-factor: mean 94.2, std 21.28, range [56.56, 191.81]

CATH classification: 2.60.40.1240

Solvent-accessible surface area: 16940 Å² total